Protein AF-A0A7W1RY76-F1 (afdb_monomer)

Structure (mmCIF, N/CA/C/O backbone):
data_AF-A0A7W1RY76-F1
#
_entry.id   AF-A0A7W1RY76-F1
#
loop_
_atom_site.group_PDB
_atom_site.id
_atom_site.type_symbol
_atom_site.label_atom_id
_atom_site.label_alt_id
_atom_site.label_comp_id
_atom_site.label_asym_id
_atom_site.label_entity_id
_atom_site.label_seq_id
_atom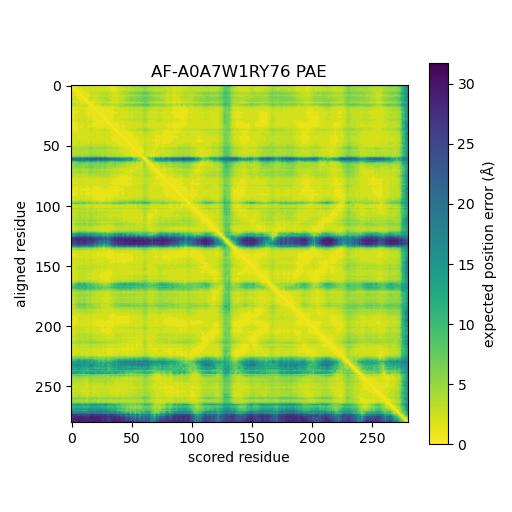_site.pdbx_PDB_ins_code
_atom_site.Cartn_x
_atom_site.Cartn_y
_atom_site.Cartn_z
_atom_site.occupancy
_atom_site.B_iso_or_equiv
_atom_site.auth_seq_id
_atom_site.auth_comp_id
_atom_site.auth_asym_id
_atom_site.auth_atom_id
_atom_site.pdbx_PDB_model_num
ATOM 1 N N . MET A 1 1 ? -8.082 -4.801 11.311 1.00 91.69 1 MET A N 1
ATOM 2 C CA . MET A 1 1 ? -8.489 -6.216 11.067 1.00 91.69 1 MET A CA 1
ATOM 3 C C . MET A 1 1 ? -7.515 -6.903 10.108 1.00 91.69 1 MET A C 1
ATOM 5 O O . MET A 1 1 ? -7.001 -6.223 9.227 1.00 91.69 1 MET A O 1
ATOM 9 N N . ILE A 1 2 ? -7.276 -8.215 10.256 1.00 96.31 2 ILE A N 1
ATOM 10 C CA . ILE A 1 2 ? -6.469 -9.027 9.322 1.00 96.31 2 ILE A CA 1
ATOM 11 C C . ILE A 1 2 ? -7.339 -10.149 8.741 1.00 96.31 2 ILE A C 1
ATOM 13 O O . ILE A 1 2 ? -7.978 -10.884 9.491 1.00 96.31 2 ILE A O 1
ATOM 17 N N . LEU A 1 3 ? -7.338 -10.295 7.418 1.00 96.69 3 LEU A N 1
ATOM 18 C CA . LEU A 1 3 ? -8.015 -11.356 6.679 1.00 96.69 3 LEU A CA 1
ATOM 19 C C . LEU A 1 3 ? -6.991 -12.206 5.936 1.00 96.69 3 LEU A C 1
ATOM 21 O O . LEU A 1 3 ? -6.257 -11.695 5.103 1.00 96.69 3 LEU A O 1
ATOM 25 N N . THR A 1 4 ? -6.956 -13.510 6.203 1.00 97.69 4 THR A N 1
ATOM 26 C CA . THR A 1 4 ? -6.120 -14.449 5.434 1.00 97.69 4 THR A CA 1
ATOM 27 C C . THR A 1 4 ? -6.958 -15.103 4.349 1.00 97.69 4 THR A C 1
ATOM 29 O O . THR A 1 4 ? -7.946 -15.764 4.669 1.00 97.69 4 THR A O 1
ATOM 32 N N . ILE A 1 5 ? -6.586 -14.893 3.088 1.00 97.38 5 ILE A N 1
ATOM 33 C CA . ILE A 1 5 ? -7.252 -15.458 1.915 1.00 97.38 5 ILE A CA 1
ATOM 34 C C . ILE A 1 5 ? -6.903 -16.940 1.803 1.00 97.38 5 ILE A C 1
ATOM 36 O O . ILE A 1 5 ? -5.734 -17.323 1.827 1.00 97.38 5 ILE A O 1
ATOM 40 N N . SER A 1 6 ? -7.930 -17.778 1.682 1.00 94.56 6 SER A N 1
ATOM 41 C CA . SER A 1 6 ? -7.747 -19.210 1.436 1.00 94.56 6 SER A CA 1
ATOM 42 C C . SER A 1 6 ? -7.328 -19.486 -0.010 1.00 94.56 6 SER A C 1
ATOM 44 O O . SER A 1 6 ? -7.602 -18.705 -0.918 1.00 94.56 6 SER A O 1
ATOM 46 N N . ASP A 1 7 ? -6.748 -20.657 -0.272 1.00 90.12 7 ASP A N 1
ATOM 47 C CA . ASP A 1 7 ? -6.425 -21.079 -1.640 1.00 90.12 7 ASP A CA 1
ATOM 48 C C . ASP A 1 7 ? -7.647 -21.129 -2.571 1.00 90.12 7 ASP A C 1
ATOM 50 O O . ASP A 1 7 ? -7.528 -20.891 -3.774 1.00 90.12 7 ASP A O 1
ATOM 54 N N . VAL A 1 8 ? -8.822 -21.454 -2.023 1.00 92.56 8 VAL A N 1
ATOM 55 C CA . VAL A 1 8 ? -10.086 -21.483 -2.771 1.00 92.56 8 VAL A CA 1
ATOM 56 C C . VAL A 1 8 ? -10.483 -20.072 -3.182 1.00 92.56 8 VAL A C 1
ATOM 58 O O . VAL A 1 8 ? -10.717 -19.833 -4.366 1.00 92.56 8 VAL A O 1
ATOM 61 N N . GLU A 1 9 ? -10.496 -19.139 -2.228 1.00 95.25 9 GLU A N 1
ATOM 62 C CA . GLU A 1 9 ? -10.756 -17.725 -2.497 1.00 95.25 9 GLU A CA 1
ATOM 63 C C . GLU A 1 9 ? -9.747 -17.187 -3.509 1.00 95.25 9 GLU A C 1
ATOM 65 O O . GLU A 1 9 ? -10.152 -16.621 -4.520 1.00 95.25 9 GLU A O 1
ATOM 70 N N . ARG A 1 10 ? -8.442 -17.408 -3.294 1.00 92.62 10 ARG A N 1
ATOM 71 C CA . ARG A 1 10 ? -7.375 -16.907 -4.174 1.00 92.62 10 ARG A CA 1
ATOM 72 C C . ARG A 1 10 ? -7.566 -17.356 -5.620 1.00 92.62 10 ARG A C 1
ATOM 74 O O . ARG A 1 10 ? -7.463 -16.532 -6.522 1.00 92.62 10 ARG A O 1
ATOM 81 N N . ARG A 1 11 ? -7.883 -18.637 -5.848 1.00 89.56 11 ARG A N 1
ATOM 82 C CA . ARG A 1 11 ? -8.164 -19.161 -7.198 1.00 89.56 11 ARG A CA 1
ATOM 83 C C . ARG A 1 11 ? -9.434 -18.574 -7.811 1.00 89.56 11 ARG A C 1
ATOM 85 O O . ARG A 1 11 ? -9.471 -18.356 -9.016 1.00 89.56 11 ARG A O 1
ATOM 92 N N . ALA A 1 12 ? -10.467 -18.339 -7.005 1.00 93.25 12 ALA A N 1
ATOM 93 C CA . ALA A 1 12 ? -11.725 -17.766 -7.476 1.00 93.25 12 ALA A CA 1
ATOM 94 C C . ALA A 1 12 ? -11.648 -16.237 -7.673 1.00 93.25 12 ALA A C 1
ATOM 96 O O . ALA A 1 12 ? -12.420 -15.665 -8.443 1.00 93.25 12 ALA A O 1
ATOM 97 N N . GLY A 1 13 ? -10.717 -15.568 -6.988 1.00 93.19 13 GLY A N 1
ATOM 98 C CA . GLY A 1 13 ? -10.571 -14.116 -6.975 1.00 93.19 13 GLY A CA 1
ATOM 99 C C . GLY A 1 13 ? -11.743 -13.388 -6.314 1.00 93.19 13 GLY A C 1
ATOM 100 O O . GLY A 1 13 ? -12.022 -12.252 -6.690 1.00 93.19 13 GLY A O 1
ATOM 101 N N . ILE A 1 14 ? -12.449 -14.043 -5.388 1.00 95.56 14 ILE A N 1
ATOM 102 C CA . ILE A 1 14 ? -13.617 -13.507 -4.677 1.00 95.56 14 ILE A CA 1
ATOM 103 C C . ILE A 1 14 ? -13.594 -13.940 -3.209 1.00 95.56 14 ILE A C 1
ATOM 105 O O . ILE A 1 14 ? -13.120 -15.030 -2.882 1.00 95.56 14 ILE A O 1
ATOM 109 N N . PHE A 1 15 ? -14.110 -13.084 -2.325 1.00 96.31 15 PHE A N 1
ATOM 110 C CA . PHE A 1 15 ? -14.334 -13.431 -0.921 1.00 96.31 15 PHE A CA 1
ATOM 111 C C . PHE A 1 15 ? -15.435 -14.488 -0.787 1.00 96.31 15 PHE A C 1
ATOM 113 O O . PHE A 1 15 ? -16.373 -14.529 -1.583 1.00 96.31 15 PHE A O 1
ATOM 120 N N . THR A 1 16 ? -15.338 -15.321 0.247 1.00 94.56 16 THR A N 1
ATOM 121 C CA . THR A 1 16 ? -16.412 -16.242 0.645 1.00 94.56 16 THR A CA 1
ATOM 122 C C . THR A 1 16 ? -17.203 -15.699 1.836 1.00 94.56 16 THR A C 1
ATOM 124 O O . THR A 1 16 ? -16.667 -14.959 2.660 1.00 94.56 16 THR A O 1
ATOM 127 N N . GLY A 1 17 ? -18.477 -16.085 1.956 1.00 92.88 17 GLY A N 1
ATOM 128 C CA . GLY A 1 17 ? -19.325 -15.679 3.082 1.00 92.88 17 GLY A CA 1
ATOM 129 C C . GLY A 1 17 ? -19.493 -14.161 3.183 1.00 92.88 17 GLY A C 1
ATOM 130 O O . GLY A 1 17 ? -19.674 -13.497 2.170 1.00 92.88 17 GLY A O 1
ATOM 131 N N . ASP A 1 18 ? -19.412 -13.637 4.405 1.00 95.81 18 ASP A N 1
ATOM 132 C CA . ASP A 1 18 ? -19.564 -12.219 4.761 1.00 95.81 18 ASP A CA 1
ATOM 133 C C . ASP A 1 18 ? -18.216 -11.468 4.869 1.00 95.81 18 ASP A C 1
ATOM 135 O O . ASP A 1 18 ? -18.111 -10.388 5.456 1.00 95.81 18 ASP A O 1
ATOM 139 N N . ARG A 1 19 ? -17.127 -12.061 4.364 1.00 97.50 19 ARG A N 1
ATOM 140 C CA . ARG A 1 19 ? -15.759 -11.557 4.584 1.00 97.50 19 ARG A CA 1
ATOM 141 C C . ARG A 1 19 ? -15.502 -10.221 3.892 1.00 97.50 19 ARG A C 1
ATOM 143 O O . ARG A 1 19 ? -14.715 -9.422 4.402 1.00 97.50 19 ARG A O 1
ATOM 150 N N . LEU A 1 20 ? -16.163 -9.966 2.761 1.00 97.94 20 LEU A N 1
ATOM 151 C CA . LEU A 1 20 ? -16.103 -8.668 2.091 1.00 97.94 20 LEU A CA 1
ATOM 152 C C . LEU A 1 20 ? -16.757 -7.590 2.964 1.00 97.94 20 LEU A C 1
ATOM 154 O O . LEU A 1 20 ? -16.169 -6.535 3.191 1.00 97.94 20 LEU A O 1
ATOM 158 N N . GLU A 1 21 ? -17.934 -7.874 3.514 1.00 98.25 21 GLU A N 1
ATOM 159 C CA . GLU A 1 21 ? -18.666 -6.985 4.411 1.00 98.25 21 GLU A CA 1
ATOM 160 C C . GLU A 1 21 ? -17.860 -6.697 5.680 1.00 98.25 21 GLU A C 1
ATOM 162 O O . GLU A 1 21 ? -17.777 -5.544 6.105 1.00 98.25 21 GLU A O 1
ATOM 167 N N . GLN A 1 22 ? -17.196 -7.709 6.247 1.00 98.19 22 GLN A N 1
ATOM 168 C CA . GLN A 1 22 ? -16.293 -7.529 7.385 1.00 98.19 22 GLN A CA 1
ATOM 169 C C . GLN A 1 22 ? -15.099 -6.627 7.037 1.00 98.19 22 GLN A C 1
ATOM 171 O O . GLN A 1 22 ? -14.755 -5.742 7.822 1.00 98.19 22 GLN A O 1
ATOM 176 N N . ALA A 1 23 ? -14.485 -6.810 5.862 1.00 98.44 23 ALA A N 1
ATOM 177 C CA . ALA A 1 23 ? -13.386 -5.964 5.399 1.00 98.44 23 ALA A CA 1
ATOM 178 C C . ALA A 1 23 ? -13.827 -4.501 5.231 1.00 98.44 23 ALA A C 1
ATOM 180 O O . ALA A 1 23 ? -13.152 -3.591 5.716 1.00 98.44 23 ALA A O 1
ATOM 181 N N . ILE A 1 24 ? -14.985 -4.275 4.602 1.00 98.12 24 ILE A N 1
ATOM 182 C CA . ILE A 1 24 ? -15.574 -2.941 4.418 1.00 98.12 24 ILE A CA 1
ATOM 183 C C . ILE A 1 24 ? -15.891 -2.306 5.777 1.00 98.12 24 ILE A C 1
ATOM 185 O O . ILE A 1 24 ? -15.563 -1.142 6.011 1.00 98.12 24 ILE A O 1
ATOM 189 N N . ALA A 1 25 ? -16.496 -3.061 6.697 1.00 97.81 25 ALA A N 1
ATOM 190 C CA . ALA A 1 25 ? -16.810 -2.584 8.040 1.00 97.81 25 ALA A CA 1
ATOM 191 C C . ALA A 1 25 ? -15.545 -2.219 8.832 1.00 97.81 25 ALA A C 1
ATOM 193 O O . ALA A 1 25 ? -15.537 -1.205 9.531 1.00 97.81 25 ALA A O 1
ATOM 194 N N . ALA A 1 26 ? -14.465 -2.994 8.691 1.00 98.00 26 ALA A N 1
ATOM 195 C CA . ALA A 1 26 ? -13.182 -2.688 9.314 1.00 98.00 26 ALA A CA 1
ATOM 196 C C . ALA A 1 26 ? -12.571 -1.393 8.772 1.00 98.00 26 ALA A C 1
ATOM 198 O O . ALA A 1 26 ? -12.127 -0.573 9.566 1.00 98.00 26 ALA A O 1
ATOM 199 N N . VAL A 1 27 ? -12.608 -1.152 7.458 1.00 97.94 27 VAL A N 1
ATOM 200 C CA . VAL A 1 27 ? -12.145 0.131 6.903 1.00 97.94 27 VAL A CA 1
ATOM 201 C C . VAL A 1 27 ? -13.005 1.285 7.414 1.00 97.94 27 VAL A C 1
ATOM 203 O O . VAL A 1 27 ? -12.468 2.293 7.855 1.00 97.94 27 VAL A O 1
ATOM 206 N N . ARG A 1 28 ? -14.334 1.145 7.442 1.00 95.50 28 ARG A N 1
ATOM 207 C CA . ARG A 1 28 ? -15.217 2.216 7.936 1.00 95.50 28 ARG A CA 1
ATOM 208 C C . ARG A 1 28 ? -14.981 2.539 9.414 1.00 95.50 28 ARG A C 1
ATOM 210 O O . ARG A 1 28 ? -14.971 3.712 9.773 1.00 95.50 28 ARG A O 1
ATOM 217 N N . ARG A 1 29 ? -14.777 1.520 10.254 1.00 95.62 29 ARG A N 1
ATOM 218 C CA . ARG A 1 29 ? -14.584 1.671 11.705 1.00 95.62 29 ARG A CA 1
ATOM 219 C C . ARG A 1 29 ? -13.155 2.061 12.082 1.00 95.62 29 ARG A C 1
ATOM 221 O O . ARG A 1 29 ? -12.963 3.006 12.837 1.00 95.62 29 ARG A O 1
ATOM 228 N N . ASP A 1 30 ? -12.171 1.331 11.568 1.00 96.94 30 ASP A N 1
ATOM 229 C CA . ASP A 1 30 ? -10.768 1.419 11.988 1.00 96.94 30 ASP A CA 1
ATOM 230 C C . ASP A 1 30 ? -9.906 2.212 11.000 1.00 96.94 30 ASP A C 1
ATOM 232 O O . ASP A 1 30 ? -8.774 2.562 11.326 1.00 96.94 30 ASP A O 1
ATOM 236 N N . GLY A 1 31 ? -10.401 2.462 9.788 1.00 96.69 31 GLY A N 1
ATOM 237 C CA . GLY A 1 31 ? -9.678 3.167 8.729 1.00 96.69 31 GLY A CA 1
ATOM 238 C C . GLY A 1 31 ? -8.713 2.289 7.945 1.00 96.69 31 GLY A C 1
ATOM 239 O O . GLY A 1 31 ? -8.004 2.799 7.083 1.00 96.69 31 GLY A O 1
ATOM 240 N N . TYR A 1 32 ? -8.659 0.979 8.218 1.00 98.62 32 TYR A N 1
ATOM 241 C CA . TYR A 1 32 ? -7.806 0.049 7.480 1.00 98.62 32 TYR A CA 1
ATOM 242 C C . TYR A 1 32 ? -8.264 -1.416 7.549 1.00 98.62 32 TYR A C 1
ATOM 244 O O . TYR A 1 32 ? -8.972 -1.848 8.462 1.00 98.62 32 TYR A O 1
ATOM 252 N N . VAL A 1 33 ? -7.755 -2.218 6.614 1.00 98.75 33 VAL A N 1
ATOM 253 C CA . VAL A 1 33 ? -7.774 -3.685 6.662 1.00 98.75 33 VAL A CA 1
ATOM 254 C C . VAL A 1 33 ? -6.488 -4.245 6.052 1.00 98.75 33 VAL A C 1
ATOM 256 O O . VAL A 1 33 ? -5.940 -3.679 5.108 1.00 98.75 33 VAL A O 1
ATOM 259 N N . VAL A 1 34 ? -5.997 -5.361 6.594 1.00 98.75 34 VAL A N 1
ATOM 260 C CA . VAL A 1 34 ? -4.873 -6.118 6.026 1.00 98.75 34 VAL A CA 1
ATOM 261 C C . VAL A 1 34 ? -5.396 -7.414 5.421 1.00 98.75 34 VAL A C 1
ATOM 263 O O . VAL A 1 34 ? -6.123 -8.153 6.082 1.00 98.75 34 VAL A O 1
ATOM 266 N N . ILE A 1 35 ? -5.001 -7.707 4.187 1.00 98.69 35 ILE A N 1
ATOM 267 C CA . ILE A 1 35 ? -5.341 -8.931 3.462 1.00 98.69 35 ILE A CA 1
ATOM 268 C C . ILE A 1 35 ? -4.050 -9.723 3.223 1.00 98.69 35 ILE A C 1
ATOM 270 O O . ILE A 1 35 ? -3.123 -9.229 2.592 1.00 98.69 35 ILE A O 1
ATOM 274 N N . VAL A 1 36 ? -3.978 -10.952 3.721 1.00 98.56 36 VAL A N 1
ATOM 275 C CA . VAL A 1 36 ? -2.806 -11.834 3.640 1.00 98.56 36 VAL A CA 1
ATOM 276 C C . VAL A 1 36 ? -3.075 -12.946 2.631 1.00 98.56 36 VAL A C 1
ATOM 278 O O . VAL A 1 36 ? -4.159 -13.525 2.626 1.00 98.56 36 VAL A O 1
ATOM 281 N N . GLY A 1 37 ? -2.088 -13.267 1.791 1.00 97.12 37 GLY A N 1
ATOM 282 C CA . GLY A 1 37 ? -2.169 -14.390 0.847 1.00 97.12 37 GLY A CA 1
ATOM 283 C C . GLY A 1 37 ? -2.969 -14.109 -0.430 1.00 97.12 37 GLY A C 1
ATOM 284 O O . GLY A 1 37 ? -3.334 -15.048 -1.132 1.00 97.12 37 GLY A O 1
ATOM 285 N N . ALA A 1 38 ? -3.245 -12.837 -0.739 1.00 96.62 38 ALA A N 1
ATOM 286 C CA . ALA A 1 38 ? -3.988 -12.429 -1.935 1.00 96.62 38 ALA A CA 1
ATOM 287 C C . ALA A 1 38 ? -3.129 -12.309 -3.207 1.00 96.62 38 ALA A C 1
ATOM 289 O O . ALA A 1 38 ? -3.694 -12.146 -4.286 1.00 96.62 38 ALA A O 1
ATOM 290 N N . ILE A 1 39 ? -1.800 -12.362 -3.080 1.00 97.69 39 ILE A N 1
ATOM 291 C CA . ILE A 1 39 ? -0.827 -12.191 -4.169 1.00 97.69 39 ILE A CA 1
ATOM 292 C C . ILE A 1 39 ? 0.059 -13.4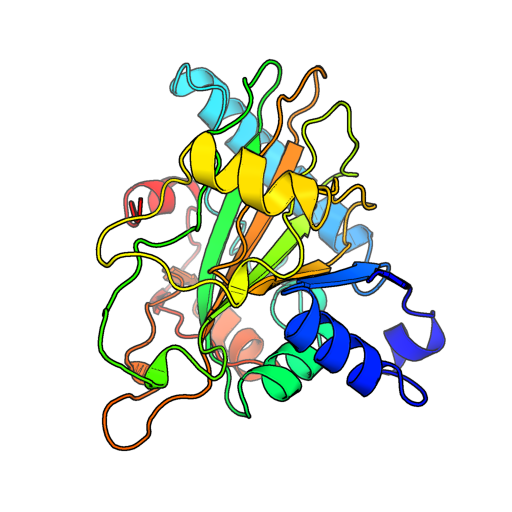34 -4.235 1.00 97.69 39 ILE A C 1
ATOM 294 O O . ILE A 1 39 ? 0.405 -13.995 -3.191 1.00 97.69 39 ILE A O 1
ATOM 298 N N . ASP A 1 40 ? 0.427 -13.864 -5.442 1.00 96.38 40 ASP A N 1
ATOM 299 C CA . ASP A 1 40 ? 1.428 -14.910 -5.633 1.00 96.38 40 ASP A CA 1
ATOM 300 C C . ASP A 1 40 ? 2.798 -14.456 -5.074 1.00 96.38 40 ASP A C 1
ATOM 302 O O . ASP A 1 40 ? 3.346 -13.435 -5.511 1.00 96.38 40 ASP A O 1
ATOM 306 N N . PRO A 1 41 ? 3.400 -15.202 -4.127 1.00 97.06 41 PRO A N 1
ATOM 307 C CA . PRO A 1 41 ? 4.725 -14.885 -3.599 1.00 97.06 41 PRO A CA 1
ATOM 308 C C . PRO A 1 41 ? 5.818 -14.750 -4.673 1.00 97.06 41 PRO A C 1
ATOM 310 O O . PRO A 1 41 ? 6.766 -13.985 -4.478 1.00 97.06 41 PRO A O 1
ATOM 313 N N . ALA A 1 42 ? 5.700 -15.444 -5.811 1.00 98.19 42 ALA A N 1
ATOM 314 C CA . ALA A 1 42 ? 6.661 -15.350 -6.908 1.00 98.19 42 ALA A CA 1
ATOM 315 C C . ALA A 1 42 ? 6.673 -13.957 -7.559 1.00 98.19 42 ALA A C 1
ATOM 317 O O . ALA A 1 42 ? 7.741 -13.448 -7.903 1.00 98.19 42 ALA A O 1
ATOM 318 N N . HIS A 1 43 ? 5.512 -13.303 -7.668 1.00 98.44 43 HIS A N 1
ATOM 319 C CA . HIS A 1 43 ? 5.403 -11.940 -8.195 1.00 98.44 43 HIS A CA 1
ATOM 320 C C . HIS A 1 43 ? 6.093 -10.932 -7.270 1.00 98.44 43 HIS A C 1
ATOM 322 O O . HIS A 1 43 ? 6.842 -10.065 -7.724 1.00 98.44 43 HIS A O 1
ATOM 328 N N . ILE A 1 44 ? 5.914 -11.094 -5.956 1.00 98.62 44 ILE A N 1
ATOM 329 C CA . ILE A 1 44 ? 6.574 -10.262 -4.943 1.00 98.62 44 ILE A CA 1
ATOM 330 C C . ILE A 1 44 ? 8.090 -10.450 -4.975 1.00 98.62 44 ILE A C 1
ATOM 332 O O . ILE A 1 44 ? 8.829 -9.465 -4.949 1.00 98.62 44 ILE A O 1
ATOM 336 N N . ALA A 1 45 ? 8.561 -11.695 -5.088 1.00 98.44 45 ALA A N 1
ATOM 337 C CA . ALA A 1 45 ? 9.983 -11.994 -5.212 1.00 98.44 45 ALA A CA 1
ATOM 338 C C . ALA A 1 45 ? 10.593 -11.372 -6.481 1.00 98.44 45 ALA A C 1
ATOM 340 O O . ALA A 1 45 ? 11.662 -10.764 -6.404 1.00 98.44 45 ALA A O 1
ATOM 341 N N . ALA A 1 46 ? 9.903 -11.459 -7.624 1.00 98.44 46 ALA A N 1
ATOM 342 C CA . ALA A 1 46 ? 10.348 -10.866 -8.886 1.00 98.44 46 ALA A CA 1
ATOM 343 C C . ALA A 1 46 ? 10.448 -9.332 -8.804 1.00 98.44 46 ALA A C 1
ATOM 345 O O . ALA A 1 46 ? 11.477 -8.757 -9.168 1.00 98.44 46 ALA A O 1
ATOM 346 N N . LEU A 1 47 ? 9.421 -8.670 -8.256 1.00 98.12 47 LEU A N 1
ATOM 347 C CA . LEU A 1 47 ? 9.413 -7.219 -8.033 1.00 98.12 47 LEU A CA 1
ATOM 348 C C . LEU A 1 47 ? 10.534 -6.790 -7.085 1.00 98.12 47 LEU A C 1
ATOM 350 O O . LEU A 1 47 ? 11.296 -5.871 -7.394 1.00 98.12 47 LEU A O 1
ATOM 354 N N . ARG A 1 48 ? 10.680 -7.485 -5.949 1.00 97.44 48 ARG A N 1
ATOM 355 C CA . ARG A 1 48 ? 11.735 -7.203 -4.975 1.00 97.44 48 ARG A CA 1
ATOM 356 C C . ARG A 1 48 ? 13.119 -7.331 -5.602 1.00 97.44 48 ARG A C 1
ATOM 358 O O . ARG A 1 48 ? 13.934 -6.429 -5.427 1.00 97.44 48 ARG A O 1
ATOM 365 N N . ALA A 1 49 ? 13.375 -8.424 -6.321 1.00 97.25 49 ALA A N 1
ATOM 366 C CA . ALA A 1 49 ? 14.655 -8.671 -6.973 1.00 97.25 49 ALA A CA 1
ATOM 367 C C . ALA A 1 49 ? 14.981 -7.581 -8.001 1.00 97.25 49 ALA A C 1
ATOM 369 O O . ALA A 1 49 ? 16.093 -7.053 -8.007 1.00 97.25 49 ALA A O 1
ATOM 370 N N . ARG A 1 50 ? 14.001 -7.180 -8.820 1.00 95.25 50 ARG A N 1
ATOM 371 C CA . ARG A 1 50 ? 14.184 -6.118 -9.815 1.00 95.25 50 ARG A CA 1
ATOM 372 C C . ARG A 1 50 ? 14.498 -4.761 -9.182 1.00 95.25 50 ARG A C 1
ATOM 374 O O . ARG A 1 50 ? 15.314 -4.021 -9.729 1.00 95.25 50 ARG A O 1
ATOM 381 N N . MET A 1 51 ? 13.852 -4.416 -8.072 1.00 94.69 51 MET A N 1
ATOM 382 C CA . MET A 1 51 ? 14.050 -3.122 -7.406 1.00 94.69 51 MET A CA 1
ATOM 383 C C . MET A 1 51 ? 15.330 -3.063 -6.561 1.00 94.69 51 MET A C 1
ATOM 385 O O . MET A 1 51 ? 15.765 -1.979 -6.187 1.00 94.69 51 MET A O 1
ATOM 389 N N . ASP A 1 52 ? 15.938 -4.205 -6.229 1.00 94.12 52 ASP A N 1
ATOM 390 C CA . ASP A 1 52 ? 16.996 -4.309 -5.214 1.00 94.12 52 ASP A CA 1
ATOM 391 C C . ASP A 1 52 ? 18.234 -3.457 -5.533 1.00 94.12 52 ASP A C 1
ATOM 393 O O . ASP A 1 52 ? 18.805 -2.829 -4.640 1.00 94.12 52 ASP A O 1
ATOM 397 N N . SER A 1 53 ? 18.628 -3.387 -6.808 1.00 91.31 53 SER A N 1
ATOM 398 C CA . SER A 1 53 ? 19.728 -2.518 -7.246 1.00 91.31 53 SER A CA 1
ATOM 399 C C . SER A 1 53 ? 19.351 -1.038 -7.165 1.00 91.31 53 SER A C 1
ATOM 401 O O . SER A 1 53 ? 20.121 -0.245 -6.628 1.00 91.31 53 SER A O 1
ATOM 403 N N . ASP A 1 54 ? 18.164 -0.666 -7.650 1.00 91.31 54 ASP A N 1
ATOM 404 C CA . ASP A 1 54 ? 17.719 0.732 -7.693 1.00 91.31 54 ASP A CA 1
ATOM 405 C C . ASP A 1 54 ? 17.564 1.309 -6.277 1.00 91.31 54 ASP A C 1
ATOM 407 O O . ASP A 1 54 ? 18.002 2.423 -6.003 1.00 91.31 54 ASP A O 1
ATOM 411 N N . MET A 1 55 ? 17.040 0.513 -5.338 1.00 93.19 55 MET A N 1
ATOM 412 C CA . MET A 1 55 ? 16.931 0.900 -3.928 1.00 93.19 55 MET A CA 1
ATOM 413 C C . MET A 1 55 ? 18.294 1.109 -3.263 1.00 93.19 55 MET A C 1
ATOM 415 O O . MET A 1 55 ? 18.455 2.050 -2.487 1.00 93.19 55 MET A O 1
ATOM 419 N N . ARG A 1 56 ? 19.279 0.240 -3.538 1.00 92.81 56 ARG A N 1
ATOM 420 C CA . ARG A 1 56 ? 20.633 0.397 -2.982 1.00 92.81 56 ARG A CA 1
ATOM 421 C C . ARG A 1 56 ? 21.319 1.645 -3.515 1.00 92.81 56 ARG A C 1
ATOM 423 O O . ARG A 1 56 ? 21.941 2.350 -2.730 1.00 92.81 56 ARG A O 1
ATOM 430 N N . LEU A 1 57 ? 21.188 1.910 -4.814 1.00 90.69 57 LEU A N 1
ATOM 431 C CA . LEU A 1 57 ? 21.734 3.116 -5.434 1.00 90.69 57 LEU A CA 1
ATOM 432 C C . LEU A 1 57 ? 21.095 4.373 -4.835 1.00 90.69 57 LEU A C 1
ATOM 434 O O . LEU A 1 57 ? 21.814 5.246 -4.366 1.00 90.69 57 LEU A O 1
ATOM 438 N N . ALA A 1 58 ? 19.764 4.420 -4.736 1.00 89.31 58 ALA A N 1
ATOM 439 C CA . ALA A 1 58 ? 19.057 5.573 -4.180 1.00 89.31 58 ALA A CA 1
ATOM 440 C C . ALA A 1 58 ? 19.460 5.888 -2.724 1.00 89.31 58 ALA A C 1
ATOM 442 O O . ALA A 1 58 ? 19.639 7.052 -2.371 1.00 89.31 58 ALA A O 1
ATOM 443 N N . LEU A 1 59 ? 19.649 4.862 -1.884 1.00 90.19 59 LEU A N 1
ATOM 444 C CA . LEU A 1 59 ? 20.106 5.037 -0.497 1.00 90.19 59 LEU A CA 1
ATOM 445 C C . LEU A 1 59 ? 21.592 5.423 -0.391 1.00 90.19 59 LEU A C 1
ATOM 447 O O . LEU A 1 59 ? 21.978 6.089 0.566 1.00 90.19 59 LEU A O 1
ATOM 451 N N . ALA A 1 60 ? 22.430 4.999 -1.339 1.00 88.31 60 ALA A N 1
ATOM 452 C CA . ALA A 1 60 ? 23.849 5.349 -1.359 1.00 88.31 60 ALA A CA 1
ATOM 453 C C . ALA A 1 60 ? 24.083 6.787 -1.850 1.00 88.31 60 ALA A C 1
ATOM 455 O O . ALA A 1 60 ? 24.894 7.504 -1.267 1.00 88.31 60 ALA A O 1
ATOM 456 N N . ASP A 1 61 ? 23.354 7.211 -2.886 1.00 79.56 61 ASP A N 1
ATOM 457 C CA . ASP A 1 61 ? 23.545 8.508 -3.542 1.00 79.56 61 ASP A CA 1
ATOM 458 C C . ASP A 1 61 ? 22.965 9.677 -2.729 1.00 79.56 61 ASP A C 1
ATOM 460 O O . ASP A 1 61 ? 23.491 10.789 -2.778 1.00 79.56 61 ASP A O 1
ATOM 464 N N . GLY A 1 62 ? 21.879 9.444 -1.983 1.00 65.12 62 GLY A N 1
ATOM 465 C CA . GLY A 1 62 ? 21.141 10.511 -1.302 1.00 65.12 62 GLY A CA 1
ATOM 466 C C . GLY A 1 62 ? 21.646 10.876 0.095 1.00 65.12 62 GLY A C 1
ATOM 467 O O . GLY A 1 62 ? 21.261 11.915 0.619 1.00 65.12 62 GLY A O 1
ATOM 468 N N . GLY A 1 63 ? 22.430 10.015 0.758 1.00 75.12 63 GLY A N 1
ATOM 469 C CA . GLY A 1 63 ? 22.720 10.139 2.200 1.00 75.12 63 GLY A CA 1
ATOM 470 C C . GLY A 1 63 ? 21.480 10.028 3.110 1.00 75.12 63 GLY A C 1
ATOM 471 O O . GLY A 1 63 ? 21.600 10.022 4.336 1.00 75.12 63 GLY A O 1
ATOM 472 N N . GLU A 1 64 ? 20.289 9.916 2.518 1.00 84.25 64 GLU A N 1
ATOM 473 C CA . GLU A 1 64 ? 19.014 9.723 3.184 1.00 84.25 64 GLU A CA 1
ATOM 474 C C . GLU A 1 64 ? 18.778 8.241 3.471 1.00 84.25 64 GLU A C 1
ATOM 476 O O . GLU A 1 64 ? 19.056 7.352 2.669 1.00 84.25 64 GLU A O 1
ATOM 481 N N . THR A 1 65 ? 18.193 7.962 4.631 1.00 87.69 65 THR A N 1
ATOM 482 C CA . THR A 1 65 ? 17.820 6.601 5.039 1.00 87.69 65 THR A CA 1
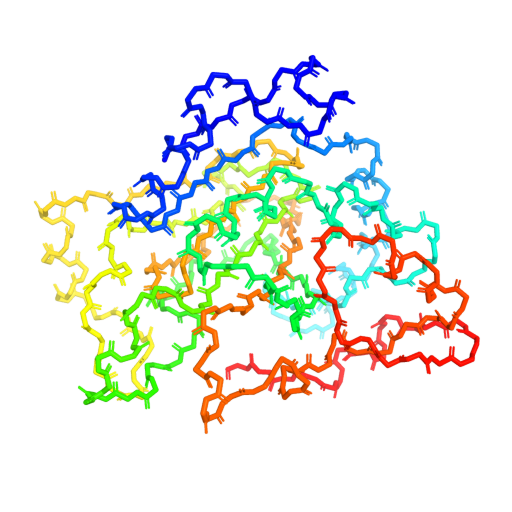ATOM 483 C C . TH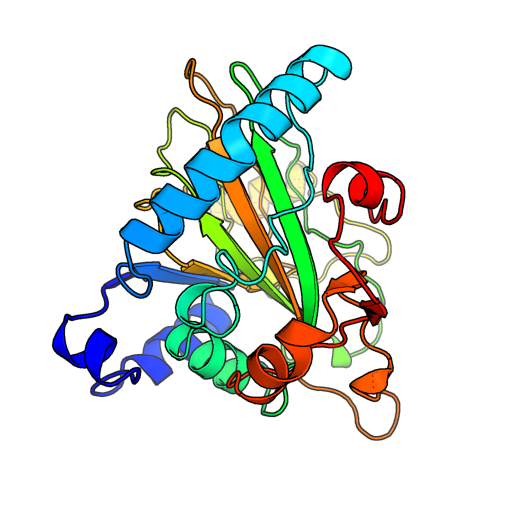R A 1 65 ? 16.400 6.230 4.609 1.00 87.69 65 THR A C 1
ATOM 485 O O . THR A 1 65 ? 15.946 5.108 4.842 1.00 87.69 65 THR A O 1
ATOM 488 N N . ARG A 1 66 ? 15.685 7.151 3.953 1.00 90.69 66 ARG A N 1
ATOM 489 C CA . ARG A 1 66 ? 14.377 6.926 3.339 1.00 90.69 66 ARG A CA 1
ATOM 490 C C . ARG A 1 66 ? 14.326 7.567 1.977 1.00 90.69 66 ARG A C 1
ATOM 492 O O . ARG A 1 66 ? 14.644 8.734 1.854 1.00 90.69 66 ARG A O 1
ATOM 499 N N . VAL A 1 67 ? 13.864 6.811 0.994 1.00 90.81 67 VAL A N 1
ATOM 500 C CA . VAL A 1 67 ? 13.752 7.279 -0.387 1.00 90.81 67 VAL A CA 1
ATOM 501 C C . VAL A 1 67 ? 12.489 6.712 -1.026 1.00 90.81 67 VAL A C 1
ATOM 503 O O . VAL A 1 67 ? 11.916 5.725 -0.550 1.00 90.81 67 VAL A O 1
ATOM 506 N N . SER A 1 68 ? 12.057 7.337 -2.113 1.00 89.56 68 SER A N 1
ATOM 507 C CA . SER A 1 68 ? 11.112 6.751 -3.060 1.00 89.56 68 SER A CA 1
ATOM 508 C C . SER A 1 68 ? 11.887 6.324 -4.297 1.00 89.56 68 SER A C 1
ATOM 510 O O . SER A 1 68 ? 12.781 7.040 -4.740 1.00 89.56 68 SER A O 1
ATOM 512 N N . VAL A 1 69 ? 11.537 5.162 -4.837 1.00 89.69 69 VAL A N 1
ATOM 513 C CA . VAL A 1 69 ? 12.058 4.667 -6.115 1.00 89.69 69 VAL A CA 1
ATOM 514 C C . VAL A 1 69 ? 10.876 4.287 -6.991 1.00 89.69 69 VAL A C 1
ATOM 516 O O . VAL A 1 69 ? 9.919 3.668 -6.513 1.00 89.69 69 VAL A O 1
ATOM 519 N N . ALA A 1 70 ? 10.917 4.625 -8.270 1.00 90.69 70 ALA A N 1
ATOM 520 C CA . ALA A 1 70 ? 9.865 4.239 -9.191 1.00 90.69 70 ALA A CA 1
ATOM 521 C C . ALA A 1 70 ? 9.770 2.702 -9.284 1.00 90.69 70 ALA A C 1
ATOM 523 O O . ALA A 1 70 ? 10.770 2.034 -9.566 1.00 90.69 70 ALA A O 1
ATOM 524 N N . PRO A 1 71 ? 8.581 2.113 -9.072 1.00 93.69 71 PRO A N 1
ATOM 525 C CA . PRO A 1 71 ? 8.399 0.682 -9.257 1.00 93.69 71 PRO A CA 1
ATOM 526 C C . PRO A 1 71 ? 8.612 0.230 -10.712 1.00 93.69 71 PRO A C 1
ATOM 528 O O . PRO A 1 71 ? 8.458 1.044 -11.628 1.00 93.69 71 PRO A O 1
ATOM 531 N N . PRO A 1 72 ? 8.865 -1.074 -10.939 1.00 92.75 72 PRO A N 1
ATOM 532 C CA . PRO A 1 72 ? 8.954 -1.673 -12.266 1.00 92.75 72 PRO A CA 1
ATOM 533 C C . PRO A 1 72 ? 7.694 -1.468 -13.112 1.00 92.75 72 PRO A C 1
ATOM 535 O O . PRO A 1 72 ? 6.574 -1.611 -12.617 1.00 92.75 72 PRO A O 1
ATOM 538 N N . ARG A 1 73 ? 7.888 -1.152 -14.397 1.00 92.25 73 ARG A N 1
ATOM 539 C CA . ARG A 1 73 ? 6.842 -0.902 -15.415 1.00 92.25 73 ARG A CA 1
ATOM 540 C C . ARG A 1 73 ? 7.053 -1.717 -16.690 1.00 92.25 73 ARG A C 1
ATOM 542 O O . ARG A 1 73 ? 6.339 -1.535 -17.676 1.00 92.25 73 ARG A O 1
ATOM 549 N N . GLU A 1 74 ? 8.048 -2.592 -16.667 1.00 91.25 74 GLU A N 1
ATOM 550 C CA . GLU A 1 74 ? 8.297 -3.633 -17.649 1.00 91.25 74 GLU A CA 1
ATOM 551 C C . GLU A 1 74 ? 7.086 -4.573 -17.721 1.00 91.25 74 GLU A C 1
ATOM 553 O O . GLU A 1 74 ? 6.508 -4.924 -16.691 1.00 91.25 74 GLU A O 1
ATOM 558 N N . ALA A 1 75 ? 6.684 -4.974 -18.930 1.00 91.56 75 ALA A N 1
ATOM 559 C CA . ALA A 1 75 ? 5.455 -5.743 -19.137 1.00 91.56 75 ALA A CA 1
ATOM 560 C C . ALA A 1 75 ? 5.459 -7.070 -18.358 1.00 91.56 75 ALA A C 1
ATOM 562 O O . ALA A 1 75 ? 4.425 -7.497 -17.855 1.00 91.56 75 ALA A O 1
ATOM 563 N N . GLU A 1 76 ? 6.633 -7.679 -18.206 1.00 94.31 76 GLU A N 1
ATOM 564 C CA . GLU A 1 76 ? 6.865 -8.947 -17.514 1.00 94.31 76 GLU A CA 1
ATOM 565 C C . GLU A 1 76 ? 6.760 -8.833 -15.985 1.00 94.31 76 GLU A C 1
ATOM 567 O O . GLU A 1 76 ? 6.689 -9.850 -15.299 1.00 94.31 76 GLU A O 1
ATOM 572 N N . LEU A 1 77 ? 6.766 -7.609 -15.447 1.00 96.00 77 LEU A N 1
ATOM 573 C CA . LEU A 1 77 ? 6.674 -7.318 -14.012 1.00 96.00 77 LEU A CA 1
ATOM 574 C C . LEU A 1 77 ? 5.368 -6.611 -13.631 1.00 96.00 77 LEU A C 1
ATOM 576 O O . LEU A 1 77 ? 5.162 -6.261 -12.468 1.00 96.00 77 LEU A O 1
ATOM 580 N N . LEU A 1 78 ? 4.467 -6.420 -14.596 1.00 96.44 78 LEU A N 1
ATOM 581 C CA . LEU A 1 78 ? 3.104 -5.976 -14.347 1.00 96.44 78 LEU A CA 1
ATOM 582 C C . LEU A 1 78 ? 2.214 -7.195 -14.090 1.00 96.44 78 LEU A C 1
ATOM 584 O O . LEU A 1 78 ? 1.705 -7.833 -15.009 1.00 96.44 78 LEU A O 1
ATOM 588 N N . PHE A 1 79 ? 2.015 -7.512 -12.813 1.00 98.19 79 PHE A N 1
ATOM 589 C CA . PHE A 1 79 ? 1.200 -8.648 -12.388 1.00 98.19 79 PHE A CA 1
ATOM 590 C C . PHE A 1 79 ? -0.234 -8.219 -12.060 1.00 98.19 79 PHE A C 1
ATOM 592 O O . PHE A 1 79 ? -0.458 -7.238 -11.347 1.00 98.19 79 PHE A O 1
ATOM 599 N N . ALA A 1 80 ? -1.227 -8.952 -12.570 1.00 97.75 80 ALA A N 1
ATOM 600 C CA . ALA A 1 80 ? -2.640 -8.600 -12.400 1.00 97.75 80 ALA A CA 1
ATOM 601 C C . ALA A 1 80 ? -3.109 -8.690 -10.936 1.00 97.75 80 ALA A C 1
ATOM 603 O O . ALA A 1 80 ? -3.943 -7.898 -10.509 1.00 97.75 80 ALA A O 1
ATOM 604 N N . ASP A 1 81 ? -2.553 -9.611 -10.150 1.00 97.56 81 ASP A N 1
ATOM 605 C CA . ASP A 1 81 ? -2.822 -9.748 -8.715 1.00 97.56 81 ASP A CA 1
ATOM 606 C C . ASP A 1 81 ? -2.087 -8.704 -7.852 1.00 97.56 81 ASP A C 1
ATOM 608 O O . ASP A 1 81 ? -2.377 -8.614 -6.664 1.00 97.56 81 ASP A O 1
ATOM 612 N N . VAL A 1 82 ? -1.201 -7.886 -8.430 1.00 98.38 82 VAL A N 1
ATOM 613 C CA . VAL A 1 82 ? -0.573 -6.721 -7.780 1.00 98.38 82 VAL A CA 1
ATOM 614 C C . VAL A 1 82 ? -1.280 -5.434 -8.207 1.00 98.38 82 VAL A C 1
ATOM 616 O O . VAL A 1 82 ? -1.769 -4.689 -7.363 1.00 98.38 82 VAL A O 1
ATOM 619 N N . MET A 1 83 ? -1.381 -5.193 -9.518 1.00 98.06 83 MET A N 1
ATOM 620 C CA . MET A 1 83 ? -1.948 -3.960 -10.083 1.00 98.06 83 MET A CA 1
ATOM 621 C C . MET A 1 83 ? -3.482 -3.925 -9.991 1.00 98.06 83 MET A C 1
ATOM 623 O O . MET A 1 83 ? -4.095 -2.881 -9.852 1.00 98.06 83 MET A O 1
ATOM 627 N N . GLY A 1 84 ? -4.155 -5.067 -10.063 1.00 97.25 84 GLY A N 1
ATOM 628 C CA . GLY A 1 84 ? -5.616 -5.134 -10.063 1.00 97.25 84 GLY A CA 1
ATOM 629 C C . GLY A 1 84 ? -6.134 -6.210 -9.131 1.00 97.25 84 GLY A C 1
ATOM 630 O O . GLY A 1 84 ? -7.028 -6.963 -9.515 1.00 97.25 84 GLY A O 1
ATOM 631 N N . ASN A 1 85 ? -5.550 -6.327 -7.933 1.00 98.38 85 ASN A N 1
ATOM 632 C CA . ASN A 1 85 ? -5.922 -7.383 -6.999 1.00 98.38 85 ASN A CA 1
ATOM 633 C C . ASN A 1 85 ? -7.432 -7.359 -6.715 1.00 98.38 85 ASN A C 1
ATOM 635 O O . ASN A 1 85 ? -7.950 -6.402 -6.141 1.00 98.38 85 ASN A O 1
ATOM 639 N N . ARG A 1 86 ? -8.144 -8.427 -7.087 1.00 97.88 86 ARG A N 1
ATOM 640 C CA . ARG A 1 86 ? -9.615 -8.468 -7.026 1.00 97.88 86 ARG A CA 1
ATOM 641 C C . ARG A 1 86 ? -10.172 -8.291 -5.613 1.00 97.88 86 ARG A C 1
ATOM 643 O O . ARG A 1 86 ? -11.212 -7.661 -5.458 1.00 97.88 86 ARG A O 1
ATOM 650 N N . PHE A 1 87 ? -9.476 -8.786 -4.587 1.00 98.56 87 PHE A N 1
ATOM 651 C CA . PHE A 1 87 ? -9.886 -8.590 -3.194 1.00 98.56 87 PHE A CA 1
ATOM 652 C C . PHE A 1 87 ? -9.731 -7.135 -2.771 1.00 98.56 87 PHE A C 1
ATOM 654 O O . PHE A 1 87 ? -10.638 -6.578 -2.157 1.00 98.56 87 PHE A O 1
ATOM 661 N N . ALA A 1 88 ? -8.607 -6.510 -3.133 1.00 98.44 88 ALA A N 1
ATOM 662 C CA . ALA A 1 88 ? -8.386 -5.096 -2.865 1.00 98.44 88 ALA A CA 1
ATOM 663 C C . ALA A 1 88 ? -9.448 -4.234 -3.550 1.00 98.44 88 ALA A C 1
ATOM 665 O O . ALA A 1 88 ? -10.083 -3.414 -2.895 1.00 98.44 88 ALA A O 1
ATOM 666 N N . VAL A 1 89 ? -9.691 -4.471 -4.842 1.00 98.31 89 VAL A N 1
ATOM 667 C CA . VAL A 1 89 ? -10.687 -3.733 -5.627 1.00 98.31 89 VAL A CA 1
ATOM 668 C C . VAL A 1 89 ? -12.092 -3.898 -5.054 1.00 98.31 89 VAL A C 1
ATOM 670 O O . VAL A 1 89 ? -12.777 -2.897 -4.881 1.00 98.31 89 VAL A O 1
ATOM 673 N N . ALA A 1 90 ? -12.497 -5.110 -4.663 1.00 98.06 90 ALA A N 1
ATOM 674 C CA . ALA A 1 90 ? -13.808 -5.328 -4.051 1.00 98.06 90 ALA A CA 1
ATOM 675 C C . ALA A 1 90 ? -13.995 -4.516 -2.755 1.00 98.06 90 ALA A C 1
ATOM 677 O O . ALA A 1 90 ? -15.055 -3.930 -2.538 1.00 98.06 90 ALA A O 1
ATOM 678 N N . VAL A 1 91 ? -12.964 -4.439 -1.903 1.00 98.44 91 VAL A N 1
ATOM 679 C CA . VAL A 1 91 ? -13.012 -3.614 -0.684 1.00 98.44 91 VAL A CA 1
ATOM 680 C C . VAL A 1 91 ? -13.033 -2.124 -1.030 1.00 98.44 91 VAL A C 1
ATOM 682 O O . VAL A 1 91 ? -13.838 -1.389 -0.465 1.00 98.44 91 VAL A O 1
ATOM 685 N N . LEU A 1 92 ? -12.187 -1.679 -1.965 1.00 98.00 92 LEU A N 1
ATOM 686 C CA . LEU A 1 92 ? -12.126 -0.284 -2.413 1.00 98.00 92 LEU A CA 1
ATOM 687 C C . LEU A 1 92 ? -13.483 0.184 -2.956 1.00 98.00 92 LEU A C 1
ATOM 689 O O . LEU A 1 92 ? -13.974 1.227 -2.530 1.00 98.00 92 LEU A O 1
ATOM 693 N N . GLU A 1 93 ? -14.122 -0.609 -3.819 1.00 96.50 93 GLU A N 1
ATOM 694 C CA . GLU A 1 93 ? -15.449 -0.298 -4.358 1.00 96.50 93 GLU A CA 1
ATOM 695 C C . GLU A 1 93 ? -16.548 -0.348 -3.287 1.00 96.50 93 GLU A C 1
ATOM 697 O O . GLU A 1 93 ? -17.465 0.472 -3.290 1.00 96.50 93 GLU A O 1
ATOM 702 N N . GLY A 1 94 ? -16.459 -1.276 -2.331 1.00 96.31 94 GLY A N 1
ATOM 703 C CA . GLY A 1 94 ? -17.401 -1.351 -1.212 1.00 96.31 94 GLY A CA 1
ATOM 704 C C . GLY A 1 94 ? -17.307 -0.169 -0.237 1.00 96.31 94 GLY A C 1
ATOM 705 O O . GLY A 1 94 ? -18.288 0.177 0.433 1.00 96.31 94 GLY A O 1
ATOM 706 N N . VAL A 1 95 ? -16.135 0.466 -0.150 1.00 95.12 95 VAL A N 1
ATOM 707 C CA . VAL A 1 95 ? -15.892 1.640 0.699 1.00 95.12 95 VAL A CA 1
ATOM 708 C C . VAL A 1 95 ? -16.231 2.939 -0.032 1.00 95.12 95 VAL A C 1
ATOM 710 O O . VAL A 1 95 ? -16.971 3.748 0.521 1.00 95.12 95 VAL A O 1
ATOM 713 N N . MET A 1 96 ? -15.717 3.128 -1.250 1.00 92.69 96 MET A N 1
ATOM 714 C CA . MET A 1 96 ? -15.755 4.411 -1.970 1.00 92.69 96 MET A CA 1
ATOM 715 C C . MET A 1 96 ? -16.828 4.472 -3.069 1.00 92.69 96 MET A C 1
ATOM 717 O O . MET A 1 96 ? -17.032 5.522 -3.669 1.00 92.69 96 MET A O 1
ATOM 721 N N . GLY A 1 97 ? -17.526 3.371 -3.349 1.00 90.38 97 GLY A N 1
ATOM 722 C CA . GLY A 1 97 ? -18.412 3.246 -4.508 1.00 90.38 97 GLY A CA 1
ATOM 723 C C . GLY A 1 97 ? -17.692 2.692 -5.742 1.00 90.38 97 GLY A C 1
ATOM 724 O O . GLY A 1 97 ? -16.478 2.507 -5.750 1.00 90.38 97 GLY A O 1
ATOM 725 N N . ARG A 1 98 ? -18.464 2.383 -6.790 1.00 86.94 98 ARG A N 1
ATOM 726 C CA . ARG A 1 98 ? -17.948 1.793 -8.039 1.00 86.94 98 ARG A CA 1
ATOM 727 C C . ARG A 1 98 ? -17.027 2.762 -8.791 1.00 86.94 98 ARG A C 1
ATOM 729 O O . ARG A 1 98 ? -17.048 3.961 -8.540 1.00 86.94 98 ARG A O 1
ATOM 736 N N . GLU A 1 99 ? -16.285 2.226 -9.762 1.00 84.56 99 GLU A N 1
ATOM 737 C CA . GLU A 1 99 ? -15.446 3.004 -10.697 1.00 84.56 99 GLU A CA 1
ATOM 738 C C . GLU A 1 99 ? -14.251 3.709 -10.039 1.00 84.56 99 GLU A C 1
ATOM 740 O O . GLU A 1 99 ? -13.856 4.812 -10.420 1.00 84.56 99 GLU A O 1
ATOM 745 N N . VAL A 1 100 ? -13.633 3.045 -9.061 1.00 92.94 100 VAL A N 1
ATOM 746 C CA . VAL A 1 100 ? -12.399 3.536 -8.444 1.00 92.94 100 VAL A CA 1
ATOM 747 C C . VAL A 1 100 ? -11.253 3.619 -9.466 1.00 92.94 100 VAL A C 1
ATOM 749 O O . VAL A 1 100 ? -11.118 2.771 -10.355 1.00 92.94 100 VAL A O 1
ATOM 752 N N . VAL A 1 101 ? -10.409 4.646 -9.337 1.00 94.06 101 VAL A N 1
ATOM 753 C CA . VAL A 1 101 ? -9.285 4.923 -10.243 1.00 94.06 101 VAL A CA 1
ATOM 754 C C . VAL A 1 101 ? -7.981 5.028 -9.472 1.00 94.06 101 VAL A C 1
ATOM 756 O O . VAL A 1 101 ? -7.840 5.841 -8.557 1.00 94.06 101 VAL A O 1
ATOM 759 N N . CYS A 1 102 ? -6.987 4.249 -9.881 1.00 94.88 102 CYS A N 1
ATOM 760 C CA . CYS A 1 102 ? -5.636 4.368 -9.363 1.00 94.88 102 CYS A CA 1
ATOM 761 C C . CYS A 1 102 ? -4.863 5.474 -10.101 1.00 94.88 102 CYS A C 1
ATOM 763 O O . CYS A 1 102 ? -4.652 5.404 -11.316 1.00 94.88 102 CYS A O 1
ATOM 765 N N . GLY A 1 103 ? -4.452 6.497 -9.347 1.00 91.31 103 GLY A N 1
ATOM 766 C CA . GLY A 1 103 ? -3.756 7.686 -9.851 1.00 91.31 103 GLY A CA 1
ATOM 767 C C . GLY A 1 103 ? -2.258 7.724 -9.555 1.00 91.31 103 GLY A C 1
ATOM 768 O O . GLY A 1 103 ? -1.547 8.559 -10.105 1.00 91.31 103 GLY A O 1
ATOM 769 N N . ALA A 1 104 ? -1.750 6.811 -8.725 1.00 91.69 104 ALA A N 1
ATOM 770 C CA . ALA A 1 104 ? -0.323 6.721 -8.438 1.00 91.69 104 ALA A CA 1
ATOM 771 C C . ALA A 1 104 ? 0.140 5.271 -8.293 1.00 91.69 104 ALA A C 1
ATOM 773 O O . ALA A 1 104 ? -0.571 4.440 -7.736 1.00 91.69 104 ALA A O 1
ATOM 774 N N . TYR A 1 105 ? 1.358 5.006 -8.766 1.00 94.12 105 TYR A N 1
ATOM 775 C CA . TYR A 1 105 ? 2.077 3.750 -8.572 1.00 94.12 105 TYR A CA 1
ATOM 776 C C . TYR A 1 105 ? 3.524 4.076 -8.192 1.00 94.12 105 TYR A C 1
ATOM 778 O O . TYR A 1 105 ? 4.321 4.499 -9.036 1.00 94.12 105 TYR A O 1
ATOM 786 N N . THR A 1 106 ? 3.819 3.957 -6.900 1.00 92.69 106 THR A N 1
ATOM 787 C CA . THR A 1 106 ? 5.044 4.438 -6.248 1.00 92.69 106 THR A CA 1
ATOM 788 C C . THR A 1 106 ? 5.637 3.358 -5.343 1.00 92.69 106 THR A C 1
ATOM 790 O O . THR A 1 106 ? 5.095 2.255 -5.222 1.00 92.69 106 THR A O 1
ATOM 793 N N . SER A 1 107 ? 6.770 3.648 -4.704 1.00 95.12 107 SER A N 1
ATOM 794 C CA . SER A 1 107 ? 7.287 2.815 -3.623 1.00 95.12 107 SER A CA 1
ATOM 795 C C . SER A 1 107 ? 7.831 3.657 -2.481 1.00 95.12 107 SER A C 1
ATOM 797 O O . SER A 1 107 ? 8.265 4.789 -2.671 1.00 95.12 107 SER A O 1
ATOM 799 N N . ASN A 1 108 ? 7.834 3.085 -1.281 1.00 94.94 108 ASN A N 1
ATOM 800 C CA . ASN A 1 108 ? 8.461 3.699 -0.119 1.00 94.94 108 ASN A CA 1
ATOM 801 C C . ASN A 1 108 ? 9.553 2.772 0.391 1.00 94.94 108 ASN A C 1
ATOM 803 O O . ASN A 1 108 ? 9.278 1.608 0.715 1.00 94.94 108 ASN A O 1
ATOM 807 N N . ILE A 1 109 ? 10.770 3.295 0.519 1.00 95.94 109 ILE A N 1
ATOM 808 C CA . ILE A 1 109 ? 11.951 2.558 0.959 1.00 95.94 109 ILE A CA 1
ATOM 809 C C . ILE A 1 109 ? 12.365 3.061 2.343 1.00 95.94 109 ILE A C 1
ATOM 811 O O . ILE A 1 109 ? 12.547 4.253 2.561 1.00 95.94 109 ILE A O 1
ATOM 815 N N . ASN A 1 110 ? 12.482 2.136 3.296 1.00 96.38 110 ASN A N 1
ATOM 816 C CA . ASN A 1 110 ? 12.978 2.384 4.650 1.00 96.38 110 ASN A CA 1
ATOM 817 C C . ASN A 1 110 ? 14.324 1.658 4.761 1.00 96.38 110 ASN A C 1
ATOM 819 O O . ASN A 1 110 ? 14.362 0.433 4.909 1.00 96.38 110 ASN A O 1
ATOM 823 N N . GLY A 1 111 ? 15.416 2.394 4.584 1.00 96.94 111 GLY A N 1
ATOM 824 C CA . GLY A 1 111 ? 16.773 1.863 4.619 1.00 96.94 111 GLY A CA 1
ATOM 825 C C . GLY A 1 111 ? 17.220 1.480 6.036 1.00 96.94 111 GLY A C 1
ATOM 826 O O . GLY A 1 111 ? 16.553 1.837 7.011 1.00 96.94 111 GLY A O 1
ATOM 827 N N . PRO A 1 112 ? 18.330 0.737 6.170 1.00 96.12 112 PRO A N 1
ATOM 828 C CA . PRO A 1 112 ? 18.934 0.425 7.464 1.00 96.12 112 PRO A CA 1
ATOM 829 C C . PRO A 1 112 ? 19.223 1.681 8.293 1.00 96.12 112 PRO A C 1
ATOM 831 O O . PRO A 1 112 ? 19.746 2.664 7.772 1.00 96.12 112 PRO A O 1
ATOM 834 N N . GLY A 1 113 ? 18.892 1.655 9.584 1.00 95.88 113 GLY A N 1
ATOM 835 C CA . GLY A 1 113 ? 19.146 2.765 10.508 1.00 95.88 113 GLY A CA 1
ATOM 836 C C . GLY A 1 113 ? 18.217 3.973 10.349 1.00 95.88 113 GLY A C 1
ATOM 837 O O . GLY A 1 113 ? 18.422 4.982 11.021 1.00 95.88 113 GLY A O 1
ATOM 838 N N . ALA A 1 114 ? 17.194 3.901 9.493 1.00 96.50 114 ALA A N 1
ATOM 839 C CA . ALA A 1 114 ? 16.243 4.996 9.339 1.00 96.50 114 ALA A CA 1
ATOM 840 C C . ALA A 1 114 ? 15.538 5.315 10.676 1.00 96.50 114 ALA A C 1
ATOM 842 O O . ALA A 1 114 ? 14.992 4.389 11.284 1.00 96.50 114 ALA A O 1
ATOM 843 N N . PRO A 1 115 ? 15.496 6.586 11.137 1.00 96.25 115 PRO A N 1
ATOM 844 C CA . PRO A 1 115 ? 14.842 6.984 12.400 1.00 96.25 115 PRO A CA 1
ATOM 845 C C . PRO A 1 115 ? 13.324 6.854 12.280 1.00 96.25 115 PRO A C 1
ATOM 847 O O . PRO A 1 115 ? 12.854 6.701 11.178 1.00 96.25 115 PRO A O 1
ATOM 850 N N . GLU A 1 116 ? 12.485 6.925 13.308 1.00 95.38 116 GLU A N 1
ATOM 851 C CA . GLU A 1 116 ? 11.027 6.961 13.045 1.00 95.38 116 GLU A CA 1
ATOM 852 C C . GLU A 1 116 ? 10.571 8.269 12.374 1.00 95.38 116 GLU A C 1
ATOM 854 O O . GLU A 1 116 ? 11.193 9.309 12.568 1.00 95.38 116 GLU A O 1
ATOM 859 N N . GLN A 1 117 ? 9.509 8.217 11.561 1.00 95.94 117 GLN A N 1
ATOM 860 C CA . GLN A 1 117 ? 8.886 9.426 11.014 1.00 95.94 117 GLN A CA 1
ATOM 861 C C . GLN A 1 117 ? 8.048 10.143 12.079 1.00 95.94 117 GLN A C 1
ATOM 863 O O . GLN A 1 117 ? 7.531 9.521 13.014 1.00 95.94 117 GLN A O 1
ATOM 868 N N . GLU A 1 118 ? 7.854 11.445 11.887 1.00 96.62 118 GLU A N 1
ATOM 869 C CA . GLU A 1 118 ? 6.795 12.182 12.571 1.00 96.62 118 GLU A CA 1
ATOM 870 C C . GLU A 1 118 ? 5.427 11.598 12.201 1.00 96.62 118 GLU A C 1
ATOM 872 O O . GLU A 1 118 ? 5.232 11.075 11.099 1.00 96.62 118 GLU A O 1
ATOM 877 N N . LEU A 1 119 ? 4.481 11.637 13.138 1.00 97.62 119 LEU A N 1
ATOM 878 C CA . LEU A 1 119 ? 3.138 11.123 12.894 1.00 97.62 119 LEU A CA 1
ATOM 879 C C . LEU A 1 119 ? 2.373 12.075 11.969 1.00 97.62 119 LEU A C 1
ATOM 881 O O . LEU A 1 119 ? 2.346 13.282 12.216 1.00 97.62 119 LEU A O 1
ATOM 885 N N . HIS A 1 120 ? 1.757 11.529 10.920 1.00 96.06 120 HIS A N 1
ATOM 886 C CA . HIS A 1 120 ? 1.112 12.323 9.879 1.00 96.06 120 HIS A CA 1
ATOM 887 C C . HIS A 1 120 ? -0.071 11.611 9.213 1.00 96.06 120 HIS A C 1
ATOM 889 O O . HIS A 1 120 ? -0.302 10.418 9.419 1.00 96.06 120 HIS A O 1
ATOM 895 N N . ILE A 1 121 ? -0.795 12.371 8.397 1.00 93.19 121 ILE A N 1
ATOM 896 C CA . ILE A 1 121 ? -1.608 11.898 7.267 1.00 93.19 121 ILE A CA 1
ATOM 897 C C . ILE A 1 121 ? -0.843 12.155 5.959 1.00 93.19 121 ILE A C 1
ATOM 899 O O . ILE A 1 121 ? 0.033 13.022 5.939 1.00 93.19 121 ILE A O 1
ATOM 903 N N . ASP A 1 122 ? -1.130 11.414 4.882 1.00 89.62 122 ASP A N 1
ATOM 904 C CA . ASP A 1 122 ? -0.308 11.491 3.655 1.00 89.62 122 ASP A CA 1
ATOM 905 C C . ASP A 1 122 ? -0.361 12.878 3.003 1.00 89.62 122 ASP A C 1
ATOM 907 O O . ASP A 1 122 ? 0.673 13.472 2.698 1.00 89.62 122 ASP A O 1
ATOM 911 N N . ASN A 1 123 ? -1.574 13.403 2.821 1.00 81.19 123 ASN A N 1
ATOM 912 C CA . ASN A 1 123 ? -1.828 14.694 2.195 1.00 81.19 123 ASN A CA 1
ATOM 913 C C . ASN A 1 123 ? -2.361 15.685 3.230 1.00 81.19 123 ASN A C 1
ATOM 915 O O . ASN A 1 123 ? -3.124 15.313 4.119 1.00 81.19 123 ASN A O 1
ATOM 919 N N . ALA A 1 124 ? -1.997 16.961 3.094 1.00 75.75 124 ALA A N 1
ATOM 920 C CA . ALA A 1 124 ? -2.584 18.013 3.918 1.00 75.75 124 ALA A CA 1
ATOM 921 C C . ALA A 1 124 ? -4.108 18.057 3.735 1.00 75.75 124 ALA A C 1
ATOM 923 O O . ALA A 1 124 ? -4.598 17.971 2.606 1.00 75.75 124 ALA A O 1
ATOM 924 N N . ALA A 1 125 ? -4.845 18.221 4.836 1.00 70.50 125 ALA A N 1
ATOM 925 C CA . ALA A 1 125 ? -6.302 18.298 4.798 1.00 70.50 125 ALA A CA 1
ATOM 926 C C . ALA A 1 125 ? -6.749 19.453 3.888 1.00 70.50 125 ALA A C 1
ATOM 928 O O . ALA A 1 125 ? -6.236 20.570 3.993 1.00 70.50 125 ALA A O 1
ATOM 929 N N . ARG A 1 126 ? -7.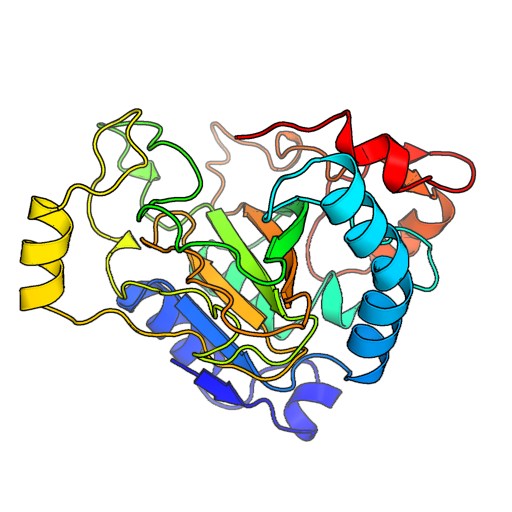663 19.188 2.949 1.00 64.00 126 ARG A N 1
ATOM 930 C CA . ARG A 1 126 ? -7.891 20.092 1.809 1.00 64.00 126 ARG A CA 1
ATOM 931 C C . ARG A 1 126 ? -8.996 21.126 2.043 1.00 64.00 126 ARG A C 1
ATOM 933 O O . ARG A 1 126 ? -8.885 22.212 1.479 1.00 64.00 126 ARG A O 1
ATOM 940 N N . THR A 1 127 ? -10.016 20.857 2.869 1.00 55.00 127 THR A N 1
ATOM 941 C CA . THR A 1 127 ? -11.144 21.792 3.099 1.00 55.00 127 THR A CA 1
ATOM 942 C C . THR A 1 127 ? -11.802 21.620 4.478 1.00 55.00 127 THR A C 1
ATOM 944 O O . THR A 1 127 ? -12.095 20.499 4.865 1.00 55.00 127 THR A O 1
ATOM 947 N N . ALA A 1 128 ? -12.081 22.719 5.199 1.00 45.25 128 ALA A N 1
ATOM 948 C CA . ALA A 1 128 ? -12.708 22.724 6.538 1.00 45.25 128 ALA A CA 1
ATOM 949 C C . ALA A 1 128 ? -14.227 22.558 6.472 1.00 45.25 128 ALA A C 1
ATOM 951 O O . ALA A 1 128 ? -14.839 22.202 7.472 1.00 45.25 128 ALA A O 1
ATOM 952 N N . ASP A 1 129 ? -14.822 22.816 5.306 1.00 42.22 129 ASP A N 1
ATOM 953 C CA . ASP A 1 129 ? -16.264 23.029 5.179 1.00 42.22 129 ASP A CA 1
ATOM 954 C C . ASP A 1 129 ? -16.937 22.111 4.150 1.00 42.22 129 ASP A C 1
ATOM 956 O O . ASP A 1 129 ? -18.103 22.333 3.823 1.00 42.22 129 ASP A O 1
ATOM 960 N N . ASP A 1 130 ? -16.254 21.087 3.622 1.00 46.81 130 ASP A N 1
ATOM 961 C CA . ASP A 1 130 ? -16.925 20.122 2.747 1.00 46.81 130 ASP A CA 1
ATOM 962 C C . ASP A 1 130 ? -17.340 18.872 3.540 1.00 46.81 130 ASP A C 1
ATOM 964 O O . ASP A 1 130 ? -16.487 18.043 3.874 1.00 46.81 130 ASP A O 1
ATOM 968 N N . PRO A 1 131 ? -18.647 18.656 3.789 1.00 48.47 131 PRO A N 1
ATOM 969 C CA . PRO A 1 131 ? -19.157 17.328 4.115 1.00 48.47 131 PRO A CA 1
ATOM 970 C C . PRO A 1 131 ? -18.734 16.249 3.097 1.00 48.47 131 PRO A C 1
ATOM 972 O O . PRO A 1 131 ? -18.897 15.077 3.390 1.00 48.47 131 PRO A O 1
ATOM 975 N N . GLY A 1 132 ? -18.153 16.606 1.946 1.00 45.22 132 GLY A N 1
ATOM 976 C CA . GLY A 1 132 ? -17.534 15.725 0.959 1.00 45.22 132 GLY A CA 1
ATOM 977 C C . GLY A 1 132 ? -16.253 14.975 1.363 1.00 45.22 132 GLY A C 1
ATOM 978 O O . GLY A 1 132 ? -15.925 13.998 0.696 1.00 45.22 132 GLY A O 1
ATOM 979 N N . ASP A 1 133 ? -15.560 15.316 2.455 1.00 55.75 133 ASP A N 1
ATOM 980 C CA . ASP A 1 133 ? -14.503 14.423 2.983 1.00 55.75 133 ASP A CA 1
ATOM 981 C C . ASP A 1 133 ? -15.098 13.129 3.586 1.00 55.75 133 ASP A C 1
ATOM 983 O O . ASP A 1 133 ? -14.379 12.180 3.900 1.00 55.75 133 ASP A O 1
ATOM 987 N N . TYR A 1 134 ? -16.426 13.047 3.726 1.00 62.31 134 TYR A N 1
ATOM 988 C CA . TYR A 1 134 ? -17.149 11.831 4.089 1.00 62.31 134 TYR A CA 1
ATOM 989 C C . TYR A 1 134 ? -18.295 11.585 3.101 1.00 62.31 134 TYR A C 1
ATOM 991 O O . TYR A 1 134 ? -19.207 12.397 2.992 1.00 62.31 134 TYR A O 1
ATOM 999 N N . PRO A 1 135 ? -18.335 10.442 2.401 1.00 74.06 135 PRO A N 1
ATOM 1000 C CA . PRO A 1 135 ? -17.574 9.209 2.624 1.00 74.06 135 PRO A CA 1
ATOM 1001 C C . PRO A 1 135 ? -16.113 9.278 2.148 1.00 74.06 135 PRO A C 1
ATOM 1003 O O . PRO A 1 135 ? -15.742 10.185 1.417 1.00 74.06 135 PRO A O 1
ATOM 1006 N N . THR A 1 136 ? -15.290 8.300 2.552 1.00 87.56 136 THR A N 1
ATOM 1007 C CA . THR A 1 136 ? -13.909 8.117 2.067 1.00 87.56 136 THR A CA 1
ATOM 1008 C C . THR A 1 136 ? -13.843 8.215 0.538 1.00 87.56 136 THR A C 1
ATOM 1010 O O . THR A 1 136 ? -14.506 7.440 -0.153 1.00 87.56 136 THR A O 1
ATOM 1013 N N . ARG A 1 137 ? -13.019 9.135 0.019 1.00 87.25 137 ARG A N 1
ATOM 1014 C CA . ARG A 1 137 ? -12.788 9.336 -1.427 1.00 87.25 137 ARG A CA 1
ATOM 1015 C C . ARG A 1 137 ? -11.400 8.921 -1.906 1.00 87.25 137 ARG A C 1
ATOM 1017 O O . ARG A 1 137 ? -11.182 8.806 -3.110 1.00 87.25 137 ARG A O 1
ATOM 1024 N N . CYS A 1 138 ? -10.474 8.674 -0.984 1.00 90.81 138 CYS A N 1
ATOM 1025 C CA . CYS A 1 138 ? -9.116 8.256 -1.297 1.00 90.81 138 CYS A CA 1
ATOM 1026 C C . CYS A 1 138 ? -8.638 7.178 -0.321 1.00 90.81 138 CYS A C 1
ATOM 1028 O O . CYS A 1 138 ? -8.788 7.285 0.898 1.00 90.81 138 CYS A O 1
ATOM 1030 N N . MET A 1 139 ? -8.055 6.125 -0.883 1.00 95.94 139 MET A N 1
ATOM 1031 C CA . MET A 1 139 ? -7.515 4.980 -0.168 1.00 95.94 139 MET A CA 1
ATOM 1032 C C . MET A 1 139 ? -6.110 4.678 -0.675 1.00 95.94 139 MET A C 1
ATOM 1034 O O . MET A 1 139 ? -5.835 4.693 -1.878 1.00 95.94 139 MET A O 1
ATOM 1038 N N . ILE A 1 140 ? -5.235 4.324 0.255 1.00 97.88 140 ILE A N 1
ATOM 1039 C CA . ILE A 1 140 ? -3.875 3.890 -0.016 1.00 97.88 140 ILE A CA 1
ATOM 1040 C C . ILE A 1 140 ? -3.819 2.368 0.021 1.00 97.88 140 ILE A C 1
ATOM 1042 O O . ILE A 1 140 ? -4.271 1.735 0.980 1.00 97.88 140 ILE A O 1
ATOM 1046 N N . VAL A 1 141 ? -3.229 1.784 -1.018 1.00 98.69 141 VAL A N 1
ATOM 1047 C CA . VAL A 1 141 ? -2.897 0.359 -1.079 1.00 98.69 141 VAL A CA 1
ATOM 1048 C C . VAL A 1 141 ? -1.394 0.223 -0.881 1.00 98.69 141 VAL A C 1
ATOM 1050 O O . VAL A 1 141 ? -0.608 0.695 -1.702 1.00 98.69 141 VAL A O 1
ATOM 1053 N N . ASN A 1 142 ? -0.978 -0.415 0.208 1.00 98.75 142 ASN A N 1
ATOM 1054 C CA . ASN A 1 142 ? 0.423 -0.700 0.488 1.00 98.75 142 ASN A CA 1
ATOM 1055 C C . ASN A 1 142 ? 0.693 -2.203 0.393 1.00 98.75 142 ASN A C 1
ATOM 1057 O O . ASN A 1 142 ? 0.044 -2.996 1.075 1.00 98.75 142 ASN A O 1
ATOM 1061 N N . ILE A 1 143 ? 1.675 -2.586 -0.427 1.00 98.88 143 ILE A N 1
ATOM 1062 C CA . ILE A 1 143 ? 2.064 -3.989 -0.636 1.00 98.88 143 ILE A CA 1
ATOM 1063 C C . ILE A 1 143 ? 3.524 -4.173 -0.194 1.00 98.88 143 ILE A C 1
ATOM 1065 O O . ILE A 1 143 ? 4.430 -3.752 -0.922 1.00 98.88 143 ILE A O 1
ATOM 1069 N N . PRO A 1 144 ? 3.796 -4.750 0.993 1.00 98.56 144 PRO A N 1
ATOM 1070 C CA . PRO A 1 144 ? 5.139 -5.140 1.419 1.00 98.56 144 PRO A CA 1
ATOM 1071 C C . PRO A 1 144 ? 5.854 -6.038 0.401 1.00 98.56 144 PRO A C 1
ATOM 1073 O O . PRO A 1 144 ? 5.344 -7.090 0.019 1.00 98.56 144 PRO A O 1
ATOM 1076 N N . LEU A 1 145 ? 7.081 -5.657 0.030 1.00 98.62 145 LEU A N 1
ATOM 1077 C CA . LEU A 1 145 ? 7.982 -6.476 -0.797 1.00 98.62 145 LEU A CA 1
ATOM 1078 C C . LEU A 1 145 ? 8.919 -7.368 0.035 1.00 98.62 145 LEU A C 1
ATOM 1080 O O . LEU A 1 145 ? 9.703 -8.133 -0.520 1.00 98.62 145 LEU A O 1
ATOM 1084 N N . ILE A 1 146 ? 8.855 -7.242 1.362 1.00 98.50 146 ILE A N 1
ATOM 1085 C CA . ILE A 1 146 ? 9.437 -8.142 2.365 1.00 98.50 146 ILE A CA 1
ATOM 1086 C C . ILE A 1 146 ? 8.505 -8.214 3.565 1.00 98.50 146 ILE A C 1
ATOM 1088 O O . ILE A 1 146 ? 7.671 -7.32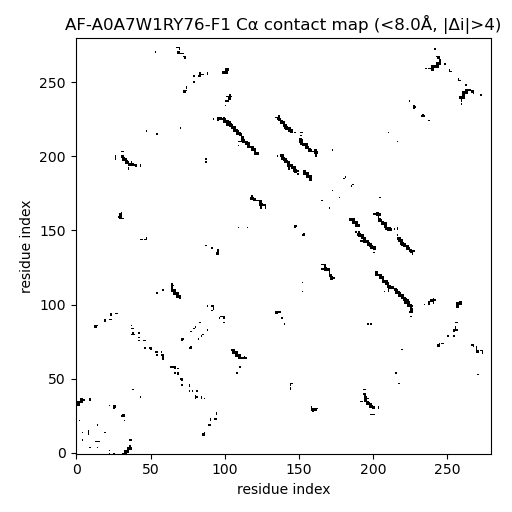7 3.736 1.00 98.50 146 ILE A O 1
ATOM 1092 N N . ASP A 1 147 ? 8.701 -9.201 4.434 1.00 98.62 147 ASP A N 1
ATOM 1093 C CA . ASP A 1 147 ? 8.002 -9.255 5.712 1.00 98.62 147 ASP A CA 1
ATOM 1094 C C . ASP A 1 147 ? 8.213 -7.957 6.492 1.00 98.62 147 ASP A C 1
ATOM 1096 O O . ASP A 1 147 ? 9.334 -7.475 6.663 1.00 98.62 147 ASP A O 1
ATOM 1100 N N . PHE A 1 148 ? 7.120 -7.377 6.966 1.00 98.50 148 PHE A N 1
ATOM 1101 C CA . PHE A 1 148 ? 7.146 -6.254 7.886 1.00 98.50 148 PHE A CA 1
ATOM 1102 C C . PHE A 1 148 ? 7.151 -6.778 9.310 1.00 98.50 148 PHE A C 1
ATOM 1104 O O . PHE A 1 148 ? 6.257 -7.520 9.722 1.00 98.50 148 PHE A O 1
ATOM 1111 N N . THR A 1 149 ? 8.130 -6.331 10.082 1.00 98.44 149 THR A N 1
ATOM 1112 C CA . THR A 1 149 ? 8.295 -6.673 11.489 1.00 98.44 149 THR A CA 1
ATOM 1113 C C . THR A 1 149 ? 8.408 -5.400 12.319 1.00 98.44 149 THR A C 1
ATOM 1115 O O . THR A 1 149 ? 8.674 -4.307 11.812 1.00 98.44 149 THR A O 1
ATOM 1118 N N . ALA A 1 150 ? 8.221 -5.522 13.633 1.00 97.62 150 ALA A N 1
ATOM 1119 C CA . ALA A 1 150 ? 8.409 -4.387 14.530 1.00 97.62 150 ALA A CA 1
ATOM 1120 C C . ALA A 1 150 ? 9.844 -3.827 14.457 1.00 97.62 150 ALA A C 1
ATOM 1122 O O . ALA A 1 150 ? 10.029 -2.623 14.623 1.00 97.62 150 ALA A O 1
ATOM 1123 N N . GLU A 1 151 ? 10.824 -4.692 14.180 1.00 97.94 151 GLU A N 1
ATOM 1124 C CA . GLU A 1 151 ? 12.254 -4.379 14.136 1.00 97.94 151 GLU A CA 1
ATOM 1125 C C . GLU A 1 151 ? 12.672 -3.666 12.841 1.00 97.94 151 GLU A C 1
ATOM 1127 O O . GLU A 1 151 ? 13.458 -2.721 12.886 1.00 97.94 151 GLU A O 1
ATOM 1132 N N . ASN A 1 152 ? 12.119 -4.058 11.686 1.00 98.00 152 ASN A N 1
ATOM 1133 C CA . ASN A 1 152 ? 12.465 -3.446 10.395 1.00 98.00 152 ASN A CA 1
ATOM 1134 C C . ASN A 1 152 ? 11.618 -2.213 10.034 1.00 98.00 152 ASN A C 1
ATOM 1136 O O . ASN A 1 152 ? 11.630 -1.735 8.895 1.00 98.00 152 ASN A O 1
ATOM 1140 N N . GLY A 1 153 ? 10.900 -1.675 11.022 1.00 97.75 153 GLY A N 1
ATOM 1141 C CA . GLY A 1 153 ? 10.164 -0.428 10.888 1.00 97.75 153 GLY A CA 1
ATOM 1142 C C . GLY A 1 153 ? 8.814 -0.575 10.196 1.00 97.75 153 GLY A C 1
ATOM 1143 O O . GLY A 1 153 ? 8.454 0.299 9.404 1.00 97.75 153 GLY A O 1
ATOM 1144 N N . ALA A 1 154 ? 8.065 -1.648 10.487 1.00 98.12 154 ALA A N 1
ATOM 1145 C CA . ALA A 1 154 ? 6.669 -1.772 10.071 1.00 98.12 154 ALA A CA 1
ATOM 1146 C C . ALA A 1 154 ? 5.874 -0.496 10.387 1.00 98.12 154 ALA A C 1
ATOM 1148 O O . ALA A 1 154 ? 6.035 0.104 11.458 1.00 98.12 154 ALA A O 1
ATOM 1149 N N . THR A 1 155 ? 5.004 -0.100 9.456 1.00 98.25 155 THR A N 1
ATOM 1150 C CA . THR A 1 155 ? 4.165 1.094 9.587 1.00 98.25 155 THR A CA 1
ATOM 1151 C C . THR A 1 155 ? 3.351 1.027 10.876 1.00 98.25 155 THR A C 1
ATOM 1153 O O . THR A 1 155 ? 2.703 0.020 11.171 1.00 98.25 155 THR A O 1
ATOM 1156 N N . GLU A 1 156 ? 3.399 2.097 11.660 1.00 98.56 156 GLU A N 1
ATOM 1157 C CA . GLU A 1 156 ? 2.478 2.305 12.767 1.00 98.56 156 GLU A CA 1
ATOM 1158 C C . GLU A 1 156 ? 1.191 2.925 12.240 1.00 98.56 156 GLU A C 1
ATOM 1160 O O . GLU A 1 156 ? 1.249 3.916 11.517 1.00 98.56 156 GLU A O 1
ATOM 1165 N N . LEU A 1 157 ? 0.055 2.347 12.616 1.00 98.62 157 LEU A N 1
ATOM 1166 C CA . LEU A 1 157 ? -1.280 2.832 12.286 1.00 98.62 157 LEU A CA 1
ATOM 1167 C C . LEU A 1 157 ? -2.002 3.203 13.575 1.00 98.62 157 LEU A C 1
ATOM 1169 O O . LEU A 1 157 ? -1.860 2.515 14.589 1.00 98.62 157 LEU A O 1
ATOM 1173 N N . TRP A 1 158 ? -2.810 4.252 13.516 1.00 98.25 158 TRP A N 1
ATOM 1174 C CA . TRP A 1 158 ? -3.662 4.680 14.617 1.00 98.25 158 TRP A CA 1
ATOM 1175 C C . TRP A 1 158 ? -5.119 4.443 14.221 1.00 98.25 158 TRP A C 1
ATOM 1177 O O . TRP A 1 158 ? -5.697 5.296 13.545 1.00 98.25 158 TRP A O 1
ATOM 1187 N N . PRO A 1 159 ? -5.711 3.288 14.587 1.00 97.75 159 PRO A N 1
ATOM 1188 C CA . PRO A 1 159 ? -7.067 2.929 14.176 1.00 97.75 159 PRO A CA 1
ATOM 1189 C C . PRO A 1 159 ? -8.064 4.052 14.467 1.00 97.75 159 PRO A C 1
ATOM 1191 O O . PRO A 1 159 ? -7.878 4.789 15.433 1.00 97.75 159 PRO A O 1
ATOM 1194 N N . GLY A 1 160 ? -9.091 4.218 13.637 1.00 94.88 160 GLY A N 1
ATOM 1195 C CA . GLY A 1 160 ? -10.193 5.162 13.857 1.00 94.88 160 GLY A CA 1
ATOM 1196 C C . GLY A 1 160 ? -9.826 6.645 13.733 1.00 94.88 160 GLY A C 1
ATOM 1197 O O . GLY A 1 160 ? -10.689 7.498 13.893 1.00 94.88 160 GLY A O 1
ATOM 1198 N N . THR A 1 161 ? -8.567 6.993 13.459 1.00 94.69 161 THR A N 1
ATOM 1199 C CA . THR A 1 161 ? -8.160 8.405 13.325 1.00 94.69 161 THR A CA 1
ATOM 1200 C C . THR A 1 161 ? -8.545 9.024 11.990 1.00 94.69 161 THR A C 1
ATOM 1202 O O . THR A 1 161 ? -8.639 10.241 11.896 1.00 94.69 161 THR A O 1
ATOM 1205 N N . HIS A 1 162 ? -8.854 8.202 10.985 1.00 92.06 162 HIS A N 1
ATOM 1206 C CA . HIS A 1 162 ? -9.366 8.661 9.694 1.00 92.06 162 HIS A CA 1
ATOM 1207 C C . HIS A 1 162 ? -10.718 9.369 9.804 1.00 92.06 162 HIS A C 1
ATOM 1209 O O . HIS A 1 162 ? -11.054 10.097 8.878 1.00 92.06 162 HIS A O 1
ATOM 1215 N N . VAL A 1 163 ? -11.475 9.158 10.900 1.00 88.94 163 VAL A N 1
ATOM 1216 C CA . VAL A 1 163 ? -12.727 9.887 11.171 1.00 88.94 163 VAL A CA 1
ATOM 1217 C C . VAL A 1 163 ? -12.533 11.212 11.929 1.00 88.94 163 VAL A C 1
ATOM 1219 O O . VAL A 1 163 ? -13.498 11.940 12.166 1.00 88.94 163 VAL A O 1
ATOM 1222 N N . ILE A 1 164 ? -11.307 11.516 12.367 1.00 88.06 164 ILE A N 1
ATOM 1223 C CA . ILE A 1 164 ? -11.009 12.718 13.152 1.00 88.06 164 ILE A CA 1
ATOM 1224 C C . ILE A 1 164 ? -10.813 13.889 12.184 1.00 88.06 164 ILE A C 1
ATOM 1226 O O . ILE A 1 164 ? -9.939 13.810 11.318 1.00 88.06 164 ILE A O 1
ATOM 1230 N N . PRO A 1 165 ? -11.579 14.986 12.319 1.00 80.06 165 PRO A N 1
ATOM 1231 C CA . PRO A 1 165 ? -11.365 16.176 11.508 1.00 80.06 165 PRO A CA 1
ATOM 1232 C C . PRO A 1 165 ? -9.950 16.730 11.698 1.00 80.06 165 PRO A C 1
ATOM 1234 O O . PRO A 1 165 ? -9.486 16.903 12.827 1.00 80.06 165 PRO A O 1
ATOM 1237 N N . ALA A 1 166 ? -9.278 17.026 10.590 1.00 77.81 166 ALA A N 1
ATOM 1238 C CA . ALA A 1 166 ? -7.992 17.707 10.578 1.00 77.81 166 ALA A CA 1
ATOM 1239 C C . ALA A 1 166 ? -8.182 19.168 10.153 1.00 77.81 166 ALA A C 1
ATOM 1241 O O . ALA A 1 166 ? -9.033 19.482 9.321 1.00 77.81 166 ALA A O 1
ATOM 1242 N N . GLU A 1 167 ? -7.383 20.067 10.723 1.00 78.38 167 GLU A N 1
ATOM 1243 C CA . GLU A 1 167 ? -7.359 21.466 10.299 1.00 78.38 167 GLU A CA 1
ATOM 1244 C C . GLU A 1 167 ? -6.816 21.568 8.865 1.00 78.38 167 GLU A C 1
ATOM 1246 O O . GLU A 1 167 ? -5.836 20.897 8.523 1.00 78.38 167 GLU A O 1
ATOM 1251 N N . ILE A 1 168 ? -7.432 22.408 8.023 1.00 78.44 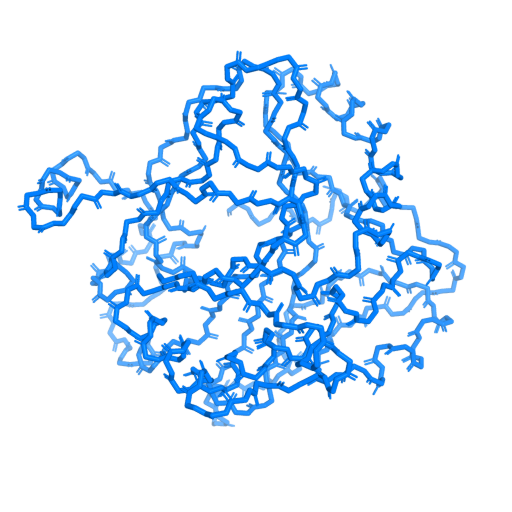168 ILE A N 1
ATOM 1252 C CA . ILE A 1 168 ? -6.986 22.609 6.633 1.00 78.44 168 ILE A CA 1
ATOM 1253 C C . ILE A 1 168 ? -5.501 22.943 6.596 1.00 78.44 168 ILE A C 1
ATOM 1255 O O . ILE A 1 168 ? -5.006 23.759 7.368 1.00 78.44 168 ILE A O 1
ATOM 1259 N N . GLY A 1 169 ? -4.796 22.357 5.635 1.00 78.56 169 GLY A N 1
ATOM 1260 C CA . GLY A 1 169 ? -3.387 22.640 5.398 1.00 78.56 169 GLY A CA 1
ATOM 1261 C C . GLY A 1 169 ? -2.468 21.956 6.404 1.00 78.56 169 GLY A C 1
ATOM 1262 O O . GLY A 1 169 ? -1.251 21.981 6.225 1.00 78.56 169 GLY A O 1
ATOM 1263 N N . THR A 1 170 ? -3.021 21.295 7.423 1.00 84.38 170 THR A N 1
ATOM 1264 C CA . THR A 1 170 ? -2.245 20.489 8.358 1.00 84.38 170 THR A CA 1
ATOM 1265 C C . THR A 1 170 ? -2.169 19.046 7.882 1.00 84.38 170 THR A C 1
ATOM 1267 O O . THR A 1 170 ? -3.104 18.497 7.295 1.00 84.38 170 THR A O 1
ATOM 1270 N N . ARG A 1 171 ? -1.013 18.431 8.130 1.00 88.69 171 ARG A N 1
ATOM 1271 C CA . ARG A 1 171 ? -0.805 16.989 7.949 1.00 88.69 171 ARG A CA 1
ATOM 1272 C C . ARG A 1 171 ? -0.147 16.310 9.142 1.00 88.69 171 ARG A C 1
ATOM 1274 O O . ARG A 1 171 ? -0.162 15.090 9.235 1.00 88.69 171 ARG A O 1
ATOM 1281 N N . TRP A 1 172 ? 0.484 17.090 10.014 1.00 94.12 172 TRP A N 1
ATOM 1282 C CA . TRP A 1 172 ? 1.281 16.604 11.131 1.00 94.12 172 TRP A CA 1
ATOM 1283 C C . TRP A 1 172 ? 0.431 16.512 12.385 1.00 94.12 172 TRP A C 1
ATOM 1285 O O . TRP A 1 172 ? -0.383 17.395 12.651 1.00 94.12 172 TRP A O 1
ATOM 1295 N N . ILE A 1 173 ? 0.655 15.468 13.176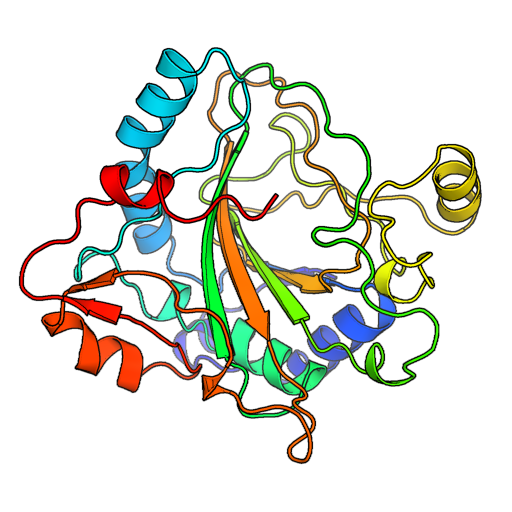 1.00 94.88 173 ILE A N 1
ATOM 1296 C CA . ILE A 1 173 ? -0.112 15.226 14.393 1.00 94.88 173 ILE A CA 1
ATOM 1297 C C . ILE A 1 173 ? 0.703 15.647 15.611 1.00 94.88 173 ILE A C 1
ATOM 1299 O O . ILE A 1 173 ? 1.768 15.095 15.901 1.00 94.88 173 ILE A O 1
ATOM 1303 N N . THR A 1 174 ? 0.173 16.607 16.362 1.00 95.00 174 THR A N 1
ATOM 1304 C CA . THR A 1 174 ? 0.822 17.156 17.557 1.00 95.00 174 THR A CA 1
ATOM 1305 C C . THR A 1 174 ? 0.920 16.130 18.690 1.00 95.00 174 THR A C 1
ATOM 1307 O O . THR A 1 174 ? 0.136 15.184 18.781 1.00 95.00 174 THR A O 1
ATOM 1310 N N . ALA A 1 175 ? 1.853 16.339 19.622 1.00 95.88 175 ALA A N 1
ATOM 1311 C CA . ALA A 1 175 ? 1.994 15.477 20.799 1.00 95.88 175 ALA A CA 1
ATOM 1312 C C . ALA A 1 175 ? 0.726 15.447 21.678 1.00 95.88 175 ALA A C 1
ATOM 1314 O O . ALA A 1 175 ? 0.407 14.410 22.257 1.00 95.88 175 ALA A O 1
ATOM 1315 N N . ALA A 1 176 ? -0.018 16.558 21.749 1.00 96.00 176 ALA A N 1
ATOM 1316 C CA . ALA A 1 176 ? -1.283 16.628 22.479 1.00 96.00 176 ALA A CA 1
ATOM 1317 C C . ALA A 1 176 ? -2.350 15.722 21.843 1.00 96.00 176 ALA A C 1
ATOM 1319 O O . ALA A 1 176 ? -2.935 14.893 22.537 1.00 96.00 176 ALA A O 1
ATOM 1320 N N . GLN A 1 177 ? -2.522 15.803 20.518 1.00 95.12 177 GLN A N 1
ATOM 1321 C CA . GLN A 1 177 ? -3.427 14.927 19.763 1.00 95.12 177 GLN A CA 1
ATOM 1322 C C . GLN A 1 177 ? -3.042 13.447 19.898 1.00 95.12 177 GLN A C 1
ATOM 1324 O O . GLN A 1 177 ? -3.905 12.588 20.075 1.00 95.12 177 GLN A O 1
ATOM 1329 N N . GLN A 1 178 ? -1.741 13.139 19.861 1.00 96.62 178 GLN A N 1
ATOM 1330 C CA . GLN A 1 178 ? -1.237 11.782 20.084 1.00 96.62 178 GLN A CA 1
ATOM 1331 C C . GLN A 1 178 ? -1.579 11.263 21.487 1.00 96.62 178 GLN A C 1
ATOM 1333 O O . GLN A 1 178 ? -2.014 10.120 21.627 1.00 96.62 178 GLN A O 1
ATOM 1338 N N . ALA A 1 179 ? -1.397 12.087 22.523 1.00 96.44 179 ALA A N 1
ATOM 1339 C CA . ALA A 1 179 ? -1.702 11.713 23.901 1.00 96.44 179 ALA A CA 1
ATOM 1340 C C . ALA A 1 179 ? -3.206 11.490 24.115 1.00 96.44 179 ALA A C 1
ATOM 1342 O O . ALA A 1 179 ? -3.598 10.480 24.699 1.00 96.44 179 ALA A O 1
ATOM 1343 N N . GLU A 1 180 ? -4.042 12.392 23.597 1.00 95.88 180 GLU A N 1
ATOM 1344 C CA . GLU A 1 180 ? -5.501 12.287 23.666 1.00 95.88 180 GLU A CA 1
ATOM 1345 C C . GLU A 1 180 ? -5.998 11.023 22.963 1.00 95.88 180 GLU A C 1
ATOM 1347 O O . GLU A 1 180 ? -6.693 10.203 23.569 1.00 95.88 180 GLU A O 1
ATOM 1352 N N . ARG A 1 181 ? -5.583 10.801 21.708 1.00 95.00 181 ARG A N 1
ATOM 1353 C CA . ARG A 1 181 ? -6.001 9.608 20.970 1.00 95.00 181 ARG A CA 1
ATOM 1354 C C . ARG A 1 181 ? -5.486 8.331 21.627 1.00 95.00 181 ARG A C 1
ATOM 1356 O O . ARG A 1 181 ? -6.247 7.374 21.755 1.00 95.00 181 ARG A O 1
ATOM 1363 N N . GLY A 1 182 ? -4.232 8.328 22.078 1.00 94.62 182 GLY A N 1
ATOM 1364 C CA . GLY A 1 182 ? -3.592 7.176 22.713 1.00 94.62 182 GLY A CA 1
ATOM 1365 C C . GLY A 1 182 ? -4.234 6.759 24.040 1.00 94.62 182 GLY A C 1
ATOM 1366 O O . GLY A 1 182 ? -4.099 5.599 24.437 1.00 94.62 182 GLY A O 1
ATOM 1367 N N . ALA A 1 183 ? -4.954 7.669 24.707 1.00 95.69 183 ALA A N 1
ATOM 1368 C CA . ALA A 1 183 ? -5.757 7.363 25.890 1.00 95.69 183 ALA A CA 1
ATOM 1369 C C . ALA A 1 183 ? -7.061 6.617 25.552 1.00 95.69 183 ALA A C 1
ATOM 1371 O O . ALA A 1 183 ? -7.570 5.876 26.392 1.00 95.69 183 ALA A O 1
ATOM 1372 N N . VAL A 1 184 ? -7.582 6.785 24.331 1.00 94.81 184 VAL A N 1
ATOM 1373 C CA . VAL A 1 184 ? -8.791 6.102 23.842 1.00 94.81 184 VAL A CA 1
ATOM 1374 C C . VAL A 1 184 ? -8.439 4.768 23.192 1.00 94.81 184 VAL A C 1
ATOM 1376 O O . VAL A 1 184 ? -9.037 3.743 23.507 1.00 94.81 184 VAL A O 1
ATOM 1379 N N . GLU A 1 185 ? -7.463 4.770 22.287 1.00 95.50 185 GLU A N 1
ATOM 1380 C CA . GLU A 1 185 ? -7.058 3.582 21.545 1.00 95.50 185 GLU A CA 1
ATOM 1381 C C . GLU A 1 185 ? -5.572 3.640 21.195 1.00 95.50 185 GLU A C 1
ATOM 1383 O O . GLU A 1 185 ? -5.061 4.641 20.691 1.00 95.50 185 GLU A O 1
ATOM 1388 N N . ARG A 1 186 ? -4.860 2.544 21.471 1.00 96.06 186 ARG A N 1
ATOM 1389 C CA . ARG A 1 186 ? -3.416 2.469 21.241 1.00 96.06 186 ARG A CA 1
ATOM 1390 C C . ARG A 1 186 ? -3.102 2.263 19.756 1.00 96.06 186 ARG A C 1
ATOM 1392 O O . ARG A 1 186 ? -3.813 1.509 19.089 1.00 96.06 186 ARG A O 1
ATOM 1399 N N . PRO A 1 187 ? -1.998 2.838 19.249 1.00 97.44 187 PRO A N 1
ATOM 1400 C CA . PRO A 1 187 ? -1.534 2.533 17.907 1.00 97.44 187 PRO A CA 1
ATOM 1401 C C . PRO A 1 187 ? -1.079 1.078 17.784 1.00 97.44 187 PRO A C 1
ATOM 1403 O O . PRO A 1 187 ? -0.632 0.457 18.753 1.00 97.44 187 PRO A O 1
ATOM 1406 N N . ILE A 1 188 ? -1.132 0.556 16.562 1.00 97.44 188 ILE A N 1
ATOM 1407 C CA . ILE A 1 188 ? -0.677 -0.791 16.221 1.00 97.44 188 ILE A CA 1
ATOM 1408 C C . ILE A 1 188 ? 0.468 -0.750 15.210 1.00 97.44 188 ILE A C 1
ATOM 1410 O O . ILE A 1 188 ? 0.610 0.190 14.432 1.00 97.44 188 ILE A O 1
ATOM 1414 N N . ARG A 1 189 ? 1.280 -1.808 15.185 1.00 97.12 189 ARG A N 1
ATOM 1415 C CA . ARG A 1 189 ? 2.250 -2.068 14.114 1.00 97.12 189 ARG A CA 1
ATOM 1416 C C . ARG A 1 189 ? 1.616 -2.973 13.067 1.00 97.12 189 ARG A C 1
ATOM 1418 O O . ARG A 1 189 ? 1.175 -4.068 13.408 1.00 97.12 189 ARG A O 1
ATOM 1425 N N . ALA A 1 190 ? 1.630 -2.560 11.804 1.00 97.31 190 ALA A N 1
ATOM 1426 C CA . ALA A 1 190 ? 1.216 -3.392 10.679 1.00 97.31 190 ALA A CA 1
ATOM 1427 C C . ALA A 1 190 ? 2.308 -4.425 10.329 1.00 97.31 190 ALA A C 1
ATOM 1429 O O . ALA A 1 190 ? 2.917 -4.370 9.261 1.00 97.31 190 ALA A O 1
ATOM 1430 N N . CYS A 1 191 ? 2.597 -5.340 11.260 1.00 98.38 191 CYS A N 1
ATOM 1431 C CA . CYS A 1 191 ? 3.462 -6.492 11.014 1.00 98.38 191 CYS A CA 1
ATOM 1432 C C . CYS A 1 191 ? 2.706 -7.507 10.153 1.00 98.38 191 CYS A C 1
ATOM 1434 O O . CYS A 1 191 ? 1.631 -7.967 10.539 1.00 98.38 191 CYS A O 1
ATOM 1436 N N . MET A 1 192 ? 3.247 -7.838 8.986 1.00 98.31 192 MET A N 1
ATOM 1437 C CA . MET A 1 192 ? 2.573 -8.677 7.996 1.00 98.31 192 MET A CA 1
ATOM 1438 C C . MET A 1 192 ? 3.587 -9.311 7.034 1.00 98.31 192 MET A C 1
ATOM 1440 O O . MET A 1 192 ? 4.618 -8.690 6.763 1.00 98.31 192 MET A O 1
ATOM 1444 N N . PRO A 1 193 ? 3.314 -10.513 6.497 1.00 98.62 193 PRO A N 1
ATOM 1445 C CA . PRO A 1 193 ? 4.178 -11.141 5.499 1.00 98.62 193 PRO A CA 1
ATOM 1446 C C . PRO A 1 193 ? 4.290 -10.325 4.206 1.00 98.62 193 PRO A C 1
ATOM 1448 O O . PRO A 1 193 ? 3.361 -9.590 3.845 1.00 98.62 193 PRO A O 1
ATOM 1451 N N . ALA A 1 194 ? 5.384 -10.516 3.470 1.00 98.62 194 ALA A N 1
ATOM 1452 C CA . ALA A 1 194 ? 5.539 -10.030 2.102 1.00 98.62 194 ALA A CA 1
ATOM 1453 C C . ALA A 1 194 ? 4.341 -10.452 1.229 1.00 98.62 194 ALA A C 1
ATOM 1455 O O . ALA A 1 194 ? 3.824 -11.562 1.357 1.00 98.62 194 ALA A O 1
ATOM 1456 N N . GLY A 1 195 ? 3.876 -9.561 0.351 1.00 98.50 195 GLY A N 1
ATOM 1457 C CA . GLY A 1 195 ? 2.702 -9.812 -0.493 1.00 98.50 195 GLY A CA 1
ATOM 1458 C C . GLY A 1 195 ? 1.348 -9.688 0.199 1.00 98.50 195 GLY A C 1
ATOM 1459 O O . GLY A 1 195 ? 0.316 -9.885 -0.442 1.00 98.50 195 GLY A O 1
ATOM 1460 N N . SER A 1 196 ? 1.319 -9.336 1.486 1.00 98.81 196 SER A N 1
ATOM 1461 C CA . SER A 1 196 ? 0.089 -8.833 2.101 1.00 98.81 196 SER A CA 1
ATOM 1462 C C . SER A 1 196 ? -0.333 -7.513 1.446 1.00 98.81 196 SER A C 1
ATOM 1464 O O . SER A 1 196 ? 0.468 -6.838 0.805 1.00 98.81 196 SER A O 1
ATOM 1466 N N . ILE A 1 197 ? -1.591 -7.127 1.621 1.00 98.88 197 ILE A N 1
ATOM 1467 C CA . ILE A 1 197 ? -2.148 -5.867 1.132 1.00 98.88 197 ILE A CA 1
ATOM 1468 C C . ILE A 1 197 ? -2.712 -5.117 2.332 1.00 98.88 197 ILE A C 1
ATOM 1470 O O . ILE A 1 197 ? -3.673 -5.572 2.948 1.00 98.88 197 ILE A O 1
ATOM 1474 N N . LEU A 1 198 ? -2.132 -3.968 2.662 1.00 98.88 198 LEU A N 1
ATOM 1475 C CA . LEU A 1 198 ? -2.717 -3.013 3.597 1.00 98.88 198 LEU A CA 1
ATOM 1476 C C . LEU A 1 198 ? -3.534 -1.999 2.798 1.00 98.88 198 LEU A C 1
ATOM 1478 O O . LEU A 1 198 ? -2.978 -1.224 2.026 1.00 98.88 198 LEU A O 1
ATOM 1482 N N . LEU A 1 199 ? -4.846 -2.005 3.004 1.00 98.81 199 LEU A N 1
ATOM 1483 C CA . LEU A 1 199 ? -5.750 -0.964 2.531 1.00 98.81 199 LEU A CA 1
ATOM 1484 C C . LEU A 1 199 ? -6.000 -0.010 3.689 1.00 98.81 199 LEU A C 1
ATOM 1486 O O . LEU A 1 199 ? -6.421 -0.465 4.753 1.00 98.81 199 LEU A O 1
ATOM 1490 N N . ARG A 1 200 ? -5.762 1.285 3.499 1.00 98.38 200 ARG A N 1
ATOM 1491 C CA . ARG A 1 200 ? -6.017 2.302 4.525 1.00 98.38 200 ARG A CA 1
ATOM 1492 C C . ARG A 1 200 ? -6.583 3.580 3.925 1.00 98.38 200 ARG A C 1
ATOM 1494 O O . ARG A 1 200 ? -6.235 3.931 2.804 1.00 98.38 200 ARG A O 1
ATOM 1501 N N . ASP A 1 201 ? -7.418 4.271 4.683 1.00 95.81 201 ASP A N 1
ATOM 1502 C CA . ASP A 1 201 ? -7.858 5.628 4.355 1.00 95.81 201 ASP A CA 1
ATOM 1503 C C . ASP A 1 201 ? -6.635 6.569 4.355 1.00 95.81 201 ASP A C 1
ATOM 1505 O O . ASP A 1 201 ? -5.740 6.422 5.197 1.00 95.81 201 ASP A O 1
ATOM 1509 N N . GLU A 1 202 ? -6.557 7.510 3.409 1.00 93.00 202 GLU A N 1
ATOM 1510 C CA . GLU A 1 202 ? -5.411 8.437 3.314 1.00 93.00 202 GLU A CA 1
ATOM 1511 C C . GLU A 1 202 ? -5.261 9.333 4.557 1.00 93.00 202 GLU A C 1
ATOM 1513 O O . GLU A 1 202 ? -4.164 9.796 4.878 1.00 93.00 202 GLU A O 1
ATOM 1518 N N . ARG A 1 203 ? -6.365 9.538 5.287 1.00 92.56 203 ARG A N 1
ATOM 1519 C CA . ARG A 1 203 ? -6.442 10.371 6.495 1.00 92.56 203 ARG A CA 1
ATOM 1520 C C . ARG A 1 203 ? -6.105 9.604 7.768 1.00 92.56 203 ARG A C 1
ATOM 1522 O O . ARG A 1 203 ? -6.097 10.181 8.853 1.00 92.56 203 ARG A O 1
ATOM 1529 N N . LEU A 1 204 ? -5.869 8.295 7.678 1.00 95.81 204 LEU A N 1
ATOM 1530 C CA . LEU A 1 204 ? -5.471 7.505 8.836 1.00 95.81 204 LEU A CA 1
ATOM 1531 C C . LEU A 1 204 ? -4.095 7.974 9.320 1.00 95.81 204 LEU A C 1
ATOM 1533 O O . LEU A 1 204 ? -3.125 7.948 8.556 1.00 95.81 204 LEU A O 1
ATOM 1537 N N . TRP A 1 205 ? -3.987 8.364 10.593 1.00 97.44 205 TRP A N 1
ATOM 1538 C CA . TRP A 1 205 ? -2.704 8.773 11.152 1.00 97.44 205 TRP A CA 1
ATOM 1539 C C . TRP A 1 205 ? -1.753 7.584 11.156 1.00 97.44 205 TRP A C 1
ATOM 1541 O O . TRP A 1 205 ? -2.070 6.490 11.645 1.00 97.44 205 TRP A O 1
ATOM 1551 N N . HIS A 1 206 ? -0.567 7.804 10.609 1.00 98.25 206 HIS A N 1
ATOM 1552 C CA . HIS A 1 206 ? 0.416 6.757 10.453 1.00 98.25 206 HIS A CA 1
ATOM 1553 C C . HIS A 1 206 ? 1.836 7.316 10.405 1.00 98.25 206 HIS A C 1
ATOM 1555 O O . HIS A 1 206 ? 2.072 8.518 10.279 1.00 98.25 206 HIS A O 1
ATOM 1561 N N . ARG A 1 207 ? 2.803 6.414 10.560 1.00 97.94 207 ARG A N 1
ATOM 1562 C CA . ARG A 1 207 ? 4.224 6.707 10.357 1.00 97.94 207 ARG A CA 1
ATOM 1563 C C . ARG A 1 207 ? 5.016 5.442 10.087 1.00 97.94 207 ARG A C 1
ATOM 1565 O O . ARG A 1 207 ? 4.747 4.395 10.683 1.00 97.94 207 ARG A O 1
ATOM 1572 N N . ALA A 1 208 ? 6.051 5.534 9.259 1.00 96.88 208 ALA A N 1
ATOM 1573 C CA . ALA A 1 208 ? 7.088 4.513 9.234 1.00 96.88 208 ALA A CA 1
ATOM 1574 C C . ALA A 1 208 ? 7.884 4.570 10.541 1.00 96.88 208 ALA A C 1
ATOM 1576 O O . ALA A 1 208 ? 8.257 5.643 11.027 1.00 96.88 208 ALA A O 1
ATOM 1577 N N . ARG A 1 209 ? 8.157 3.407 11.124 1.00 97.88 209 ARG A N 1
ATOM 1578 C CA . ARG A 1 209 ? 8.931 3.324 12.365 1.00 97.88 209 ARG A CA 1
ATOM 1579 C C . ARG A 1 209 ? 10.393 3.082 12.032 1.00 97.88 209 ARG A C 1
ATOM 1581 O O . ARG A 1 209 ? 10.748 2.841 10.873 1.00 97.88 209 ARG A O 1
ATOM 1588 N N . ALA A 1 210 ? 11.239 3.219 13.046 1.00 97.81 210 ALA A N 1
ATOM 1589 C CA . ALA A 1 210 ? 12.668 3.073 12.851 1.00 97.81 210 ALA A CA 1
ATOM 1590 C C . ALA A 1 210 ? 12.995 1.683 12.287 1.00 97.81 210 ALA A C 1
ATOM 1592 O O . ALA A 1 210 ? 12.430 0.688 12.742 1.00 97.81 210 ALA A O 1
ATOM 1593 N N . ASN A 1 211 ? 13.882 1.625 11.296 1.00 98.25 211 ASN A N 1
ATOM 1594 C CA . ASN A 1 211 ? 14.404 0.360 10.792 1.00 98.25 211 ASN A CA 1
ATOM 1595 C C . ASN A 1 211 ? 15.710 0.054 11.527 1.00 98.25 211 ASN A C 1
ATOM 1597 O O . ASN A 1 211 ? 16.762 0.586 11.180 1.00 98.25 211 ASN A O 1
ATOM 1601 N N . ALA A 1 212 ? 15.630 -0.793 12.551 1.00 97.25 212 ALA A N 1
ATOM 1602 C CA . ALA A 1 212 ? 16.781 -1.198 13.354 1.00 97.25 212 ALA A CA 1
ATOM 1603 C C . ALA A 1 212 ? 17.585 -2.348 12.719 1.00 97.25 212 ALA A C 1
ATOM 1605 O O . ALA A 1 212 ? 18.593 -2.774 13.276 1.00 97.25 212 ALA A O 1
ATOM 1606 N N . THR A 1 213 ? 17.152 -2.855 11.560 1.00 97.75 213 THR A N 1
ATOM 1607 C CA . THR A 1 213 ? 17.814 -3.969 10.871 1.00 97.75 213 THR A CA 1
ATOM 1608 C C . THR A 1 213 ? 18.847 -3.491 9.855 1.00 97.75 213 THR A C 1
ATOM 1610 O O . THR A 1 213 ? 18.926 -2.314 9.505 1.00 97.75 213 THR A O 1
ATOM 1613 N N . THR A 1 214 ? 19.603 -4.442 9.306 1.00 96.06 214 THR A N 1
ATOM 1614 C CA . THR A 1 214 ? 20.533 -4.236 8.185 1.00 96.06 214 THR A CA 1
ATOM 1615 C C . THR A 1 214 ? 19.877 -4.417 6.812 1.00 96.06 214 THR A C 1
ATOM 1617 O O . THR A 1 214 ? 20.549 -4.336 5.784 1.00 96.06 214 THR A O 1
ATOM 1620 N N . THR A 1 215 ? 18.563 -4.664 6.768 1.00 95.75 215 THR A N 1
ATOM 1621 C CA . THR A 1 215 ? 17.832 -4.952 5.529 1.00 95.75 215 THR A CA 1
ATOM 1622 C C . THR A 1 215 ? 17.044 -3.738 5.050 1.00 95.75 215 THR A C 1
ATOM 1624 O O . THR A 1 215 ? 16.457 -3.002 5.840 1.00 95.75 215 THR A O 1
ATOM 1627 N N . ILE A 1 216 ? 17.003 -3.529 3.732 1.00 97.31 216 ILE A N 1
ATOM 1628 C CA . ILE A 1 216 ? 16.131 -2.519 3.125 1.00 97.31 216 ILE A CA 1
ATOM 1629 C C . ILE A 1 216 ? 14.689 -3.026 3.191 1.00 97.31 216 ILE A C 1
ATOM 1631 O O . ILE A 1 216 ? 14.364 -4.035 2.551 1.00 97.31 216 ILE A O 1
ATOM 1635 N N . ARG A 1 217 ? 13.819 -2.313 3.915 1.00 97.56 217 ARG A N 1
ATOM 1636 C CA . ARG A 1 217 ? 12.378 -2.580 3.943 1.00 97.56 217 ARG A CA 1
ATOM 1637 C C . ARG A 1 217 ? 11.689 -1.749 2.873 1.00 97.56 217 ARG A C 1
ATOM 1639 O O . ARG A 1 217 ? 11.772 -0.522 2.884 1.00 97.56 217 ARG A O 1
ATOM 1646 N N . ALA A 1 218 ? 11.005 -2.423 1.958 1.00 97.50 218 ALA A N 1
ATOM 1647 C CA . ALA A 1 218 ? 10.390 -1.821 0.783 1.00 97.50 218 ALA A CA 1
ATOM 1648 C C . ALA A 1 218 ? 8.917 -2.210 0.674 1.00 97.50 218 ALA A C 1
ATOM 1650 O O . ALA A 1 218 ? 8.521 -3.308 1.074 1.00 97.50 218 ALA A O 1
ATOM 1651 N N . MET A 1 219 ? 8.117 -1.312 0.111 1.00 98.06 219 MET A N 1
ATOM 1652 C CA . MET A 1 219 ? 6.734 -1.585 -0.266 1.00 98.06 219 MET A CA 1
ATOM 1653 C C . MET A 1 219 ? 6.346 -0.808 -1.506 1.00 98.06 219 MET A C 1
ATOM 1655 O O . MET A 1 219 ? 6.856 0.292 -1.719 1.00 98.06 219 MET A O 1
ATOM 1659 N N . LEU A 1 220 ? 5.398 -1.353 -2.256 1.00 98.50 220 LEU A N 1
ATOM 1660 C CA . LEU A 1 220 ? 4.670 -0.604 -3.269 1.00 98.50 220 LEU A CA 1
ATOM 1661 C C . LEU A 1 220 ? 3.578 0.241 -2.608 1.00 98.50 220 LEU A C 1
ATOM 1663 O O . LEU A 1 220 ? 3.007 -0.155 -1.585 1.00 98.50 220 LEU A O 1
ATOM 1667 N N . GLY A 1 221 ? 3.296 1.390 -3.208 1.00 97.06 221 GLY A N 1
ATOM 1668 C CA . GLY A 1 221 ? 2.224 2.299 -2.834 1.00 97.06 221 GLY A CA 1
ATOM 1669 C C . GLY A 1 221 ? 1.337 2.598 -4.035 1.00 97.06 221 GLY A C 1
ATOM 1670 O O . GLY A 1 221 ? 1.827 2.900 -5.124 1.00 97.06 221 GLY A O 1
ATOM 1671 N N . PHE A 1 222 ? 0.028 2.527 -3.827 1.00 97.25 222 PHE A N 1
ATOM 1672 C CA . PHE A 1 222 ? -0.962 2.971 -4.797 1.00 97.25 222 PHE A CA 1
ATOM 1673 C C . PHE A 1 222 ? -1.911 3.954 -4.134 1.00 97.25 222 PHE A C 1
ATOM 1675 O O . PHE A 1 222 ? -2.354 3.718 -3.011 1.00 97.25 222 PHE A O 1
ATOM 1682 N N . ILE A 1 223 ? -2.244 5.023 -4.852 1.00 94.81 223 ILE A N 1
ATOM 1683 C CA . ILE A 1 223 ? -3.257 5.995 -4.431 1.00 94.81 223 ILE A CA 1
ATOM 1684 C C . ILE A 1 223 ? -4.486 5.759 -5.300 1.00 94.81 223 ILE A C 1
ATOM 1686 O O . ILE A 1 223 ? -4.427 5.922 -6.524 1.00 94.81 223 ILE A O 1
ATOM 1690 N N . VAL A 1 224 ? -5.578 5.324 -4.677 1.00 95.00 224 VAL A N 1
ATOM 1691 C CA . VAL A 1 224 ? -6.835 4.999 -5.352 1.00 95.00 224 VAL A CA 1
ATOM 1692 C C . VAL A 1 224 ? -7.900 5.993 -4.931 1.00 95.00 224 VAL A C 1
ATOM 1694 O O . VAL A 1 224 ? -8.150 6.175 -3.746 1.00 95.00 224 VAL A O 1
ATOM 1697 N N . ASN A 1 225 ? -8.544 6.600 -5.920 1.00 91.69 225 ASN A N 1
ATOM 1698 C CA . ASN A 1 225 ? -9.583 7.601 -5.741 1.00 91.69 225 ASN A CA 1
ATOM 1699 C C . ASN A 1 225 ? -10.936 7.010 -6.146 1.00 91.69 225 ASN A C 1
ATOM 1701 O O . ASN A 1 225 ? -11.009 6.212 -7.083 1.00 91.69 225 ASN A O 1
ATOM 1705 N N . GLY A 1 226 ? -12.003 7.408 -5.468 1.00 90.25 226 GLY A N 1
ATOM 1706 C CA . GLY A 1 226 ? -13.367 6.970 -5.743 1.00 90.25 226 GLY A CA 1
ATOM 1707 C C . GLY A 1 226 ? -14.391 7.933 -5.155 1.00 90.25 226 GLY A C 1
ATOM 1708 O O . GLY A 1 226 ? -14.037 8.993 -4.645 1.00 90.25 226 GLY A O 1
ATOM 1709 N N . GLY A 1 227 ? -15.671 7.570 -5.230 1.00 83.31 227 GLY A N 1
ATOM 1710 C CA . GLY A 1 227 ? -16.745 8.388 -4.656 1.00 83.31 227 GLY A CA 1
ATOM 1711 C C . GLY A 1 227 ? -16.887 9.760 -5.314 1.00 83.31 227 GLY A C 1
ATOM 1712 O O . GLY A 1 227 ? -17.284 10.715 -4.641 1.00 83.31 227 GLY A O 1
ATOM 1713 N N . PHE A 1 228 ? -16.532 9.844 -6.603 1.00 80.62 228 PHE A N 1
ATOM 1714 C CA . PHE A 1 228 ? -16.527 11.077 -7.384 1.00 80.62 228 PHE A CA 1
ATOM 1715 C C . PHE A 1 228 ? -17.900 11.747 -7.372 1.00 80.62 228 PHE A C 1
ATOM 1717 O O . PHE A 1 228 ? -18.914 11.117 -7.684 1.00 80.62 228 PHE A O 1
ATOM 1724 N N . ASP A 1 229 ? -17.930 13.044 -7.077 1.00 74.81 229 ASP A N 1
ATOM 1725 C CA . ASP A 1 229 ? -19.115 13.859 -7.327 1.00 74.81 229 ASP A CA 1
ATOM 1726 C C . ASP A 1 229 ? -19.225 14.109 -8.835 1.00 74.81 229 ASP A C 1
ATOM 1728 O O . ASP A 1 229 ? -18.530 14.962 -9.380 1.00 74.81 229 ASP A O 1
ATOM 1732 N N . ALA A 1 230 ? -20.119 13.391 -9.518 1.00 70.31 230 ALA A N 1
ATOM 1733 C CA . ALA A 1 230 ? -20.305 13.498 -10.967 1.00 70.31 230 ALA A CA 1
ATOM 1734 C C . ALA A 1 230 ? -20.630 14.926 -11.462 1.00 70.31 230 ALA A C 1
ATOM 1736 O O . ALA A 1 230 ? -20.460 15.212 -12.648 1.00 70.31 230 ALA A O 1
ATOM 1737 N N . ALA A 1 231 ? -21.085 15.834 -10.588 1.00 68.25 231 ALA A N 1
ATOM 1738 C CA . ALA A 1 231 ? -21.321 17.233 -10.939 1.00 68.25 231 ALA A CA 1
ATOM 1739 C C . ALA A 1 231 ? -20.044 18.097 -10.906 1.00 68.25 231 ALA A C 1
ATOM 1741 O O . ALA A 1 231 ? -20.033 19.196 -11.466 1.00 68.25 231 ALA A O 1
ATOM 1742 N N . ARG A 1 232 ? -18.974 17.638 -10.244 1.00 66.88 232 ARG A N 1
ATOM 1743 C CA . ARG A 1 232 ? -17.761 18.432 -9.951 1.00 66.88 232 ARG A CA 1
ATOM 1744 C C . ARG A 1 232 ? -16.463 17.751 -10.385 1.00 66.88 232 ARG A C 1
ATOM 1746 O O . ARG A 1 232 ? -15.482 18.422 -10.724 1.00 66.88 232 ARG A O 1
ATOM 1753 N N . GLU A 1 233 ? -16.462 16.430 -10.418 1.00 71.44 233 GLU A N 1
ATOM 1754 C CA . GLU A 1 233 ? -15.303 15.567 -10.559 1.00 71.44 233 GLU A CA 1
ATOM 1755 C C . GLU A 1 233 ? -15.526 14.579 -11.700 1.00 71.44 233 GLU A C 1
ATOM 1757 O O . GLU A 1 233 ? -16.636 14.128 -11.970 1.00 71.44 233 GLU A O 1
ATOM 1762 N N . THR A 1 234 ? -14.446 14.246 -12.399 1.00 69.12 234 THR A N 1
ATOM 1763 C CA . THR A 1 234 ? -14.467 13.184 -13.407 1.00 69.12 234 THR A CA 1
ATOM 1764 C C . THR A 1 234 ? -13.262 12.282 -13.182 1.00 69.12 234 THR A C 1
ATOM 1766 O O . THR A 1 234 ? -12.189 12.792 -12.837 1.00 69.12 234 THR A O 1
ATOM 1769 N N . PRO A 1 235 ? -13.387 10.963 -13.408 1.00 70.25 235 PRO A N 1
ATOM 1770 C CA . PRO A 1 235 ? -12.263 10.053 -13.207 1.00 70.25 235 PRO A CA 1
ATOM 1771 C C . PRO A 1 235 ? -11.081 10.349 -14.158 1.00 70.25 235 PRO A C 1
ATOM 1773 O O . PRO A 1 235 ? -9.940 9.986 -13.880 1.00 70.25 235 PRO A O 1
ATOM 1776 N N . ASP A 1 236 ? -11.326 11.083 -15.249 1.00 73.75 236 ASP A N 1
ATOM 1777 C CA . ASP A 1 236 ? -10.309 11.560 -16.198 1.00 73.75 236 ASP A CA 1
ATOM 1778 C C . ASP A 1 236 ? -9.391 12.647 -15.613 1.00 73.75 236 ASP A C 1
ATOM 1780 O O . ASP A 1 236 ? -8.306 12.886 -16.139 1.00 73.75 236 ASP A O 1
ATOM 1784 N N . ARG A 1 237 ? -9.799 13.303 -14.515 1.00 75.12 237 ARG A N 1
ATOM 1785 C CA . ARG A 1 237 ? -8.976 14.294 -13.800 1.00 75.12 237 ARG A CA 1
ATOM 1786 C C . ARG A 1 237 ? -8.027 13.667 -12.780 1.00 75.12 237 ARG A C 1
ATOM 1788 O O . ARG A 1 237 ? -7.195 14.384 -12.226 1.00 75.12 237 ARG A O 1
ATOM 1795 N N . ILE A 1 238 ? -8.132 12.359 -12.529 1.00 78.94 238 ILE A N 1
ATOM 1796 C CA . ILE A 1 238 ? -7.204 11.667 -11.635 1.00 78.94 238 ILE A CA 1
ATOM 1797 C C . ILE A 1 238 ? -5.799 11.653 -12.248 1.00 78.94 238 ILE A C 1
ATOM 1799 O O . ILE A 1 238 ? -5.676 11.326 -13.436 1.00 78.94 238 ILE A O 1
ATOM 1803 N N . PRO A 1 239 ? -4.752 11.995 -11.463 1.00 76.56 239 PRO A N 1
ATOM 1804 C CA . PRO A 1 239 ? -3.383 12.060 -11.949 1.00 76.56 239 PRO A CA 1
ATOM 1805 C C . PRO A 1 239 ? -2.951 10.816 -12.717 1.00 76.56 239 PRO A C 1
ATOM 1807 O O . PRO A 1 239 ? -3.370 9.690 -12.446 1.00 76.56 239 PRO A O 1
ATOM 1810 N N . CYS A 1 240 ? -2.089 11.045 -13.702 1.00 78.94 240 CYS A N 1
ATOM 1811 C CA . CYS A 1 240 ? -1.521 9.972 -14.489 1.00 78.94 240 CYS A CA 1
ATOM 1812 C C . CYS A 1 240 ? -0.524 9.174 -13.646 1.00 78.94 240 CYS A C 1
ATOM 1814 O O . CYS A 1 240 ? 0.366 9.764 -13.035 1.00 78.94 240 CYS A O 1
ATOM 1816 N N . ILE A 1 241 ? -0.574 7.839 -13.715 1.00 87.44 241 ILE A N 1
ATOM 1817 C CA . ILE A 1 241 ? 0.412 6.976 -13.039 1.00 87.44 241 ILE A CA 1
ATOM 1818 C C . ILE A 1 241 ? 1.823 7.069 -13.639 1.00 87.44 241 ILE A C 1
ATOM 1820 O O . ILE A 1 241 ? 2.692 6.282 -13.270 1.00 87.44 241 ILE A O 1
ATOM 1824 N N . GLY A 1 242 ? 2.056 7.970 -14.591 1.00 87.25 242 GLY A N 1
ATOM 1825 C CA . GLY A 1 242 ? 3.299 8.116 -15.332 1.00 87.25 242 GLY A CA 1
ATOM 1826 C C . GLY A 1 242 ? 3.331 7.307 -16.635 1.00 87.25 242 GLY A C 1
ATOM 1827 O O . GLY A 1 242 ? 2.326 6.716 -17.049 1.00 87.25 242 GLY A O 1
ATOM 1828 N N . PRO A 1 243 ? 4.480 7.322 -17.334 1.00 91.25 243 PRO A N 1
ATOM 1829 C CA . PRO A 1 243 ? 4.644 6.601 -18.582 1.00 91.25 243 PRO A CA 1
ATOM 1830 C C . PRO A 1 243 ? 4.672 5.083 -18.361 1.00 91.25 243 PRO A C 1
ATOM 1832 O O . PRO A 1 243 ? 5.283 4.604 -17.409 1.00 91.25 243 PRO A O 1
ATOM 1835 N N . VAL A 1 244 ? 4.050 4.329 -19.265 1.00 92.88 244 VAL A N 1
ATOM 1836 C CA . VAL A 1 244 ? 4.138 2.859 -19.343 1.00 92.88 244 VAL A CA 1
ATOM 1837 C C . VAL A 1 244 ? 4.272 2.435 -20.810 1.00 92.88 244 VAL A C 1
ATOM 1839 O O . VAL A 1 244 ? 3.784 3.159 -21.688 1.00 92.88 244 VAL A O 1
ATOM 1842 N N . PRO A 1 245 ? 4.900 1.287 -21.122 1.00 93.81 245 PRO A N 1
ATOM 1843 C CA . PRO A 1 245 ? 5.035 0.842 -22.506 1.00 93.81 245 PRO A CA 1
ATOM 1844 C C . PRO A 1 245 ? 3.666 0.645 -23.167 1.00 93.81 245 PRO A C 1
ATOM 1846 O O . PRO A 1 245 ? 2.790 -0.002 -22.593 1.00 93.81 245 PRO A O 1
ATOM 1849 N N . ARG A 1 246 ? 3.470 1.140 -24.395 1.00 94.88 246 ARG A N 1
ATOM 1850 C CA . ARG A 1 246 ? 2.194 1.025 -25.131 1.00 94.88 246 ARG A CA 1
ATOM 1851 C C . ARG A 1 246 ? 1.704 -0.418 -25.273 1.00 94.88 246 ARG A C 1
ATOM 1853 O O . ARG A 1 246 ? 0.500 -0.654 -25.247 1.00 94.88 246 ARG A O 1
ATOM 1860 N N . ALA A 1 247 ? 2.621 -1.382 -25.349 1.00 94.00 247 ALA A N 1
ATOM 1861 C CA . ALA A 1 247 ? 2.301 -2.810 -25.394 1.00 94.00 247 ALA A CA 1
ATOM 1862 C C . ALA A 1 247 ? 1.482 -3.298 -24.178 1.00 94.00 247 ALA A C 1
ATOM 1864 O O . ALA A 1 247 ? 0.765 -4.288 -24.276 1.00 94.00 247 ALA A O 1
ATOM 1865 N N . THR A 1 248 ? 1.527 -2.579 -23.051 1.00 95.69 248 THR A N 1
ATOM 1866 C CA . THR A 1 248 ? 0.773 -2.898 -21.827 1.00 95.69 248 THR A CA 1
ATOM 1867 C C . THR A 1 248 ? -0.671 -2.385 -21.849 1.00 95.69 248 THR A C 1
ATOM 1869 O O . THR A 1 248 ? -1.420 -2.628 -20.908 1.00 95.69 248 THR A O 1
ATOM 1872 N N . ALA A 1 249 ? -1.115 -1.705 -22.914 1.00 95.94 249 ALA A N 1
ATOM 1873 C CA . ALA A 1 249 ? -2.464 -1.138 -22.975 1.00 95.94 249 ALA A CA 1
ATOM 1874 C C . ALA A 1 249 ? -3.570 -2.187 -22.784 1.00 95.94 249 ALA A C 1
ATOM 1876 O O . ALA A 1 249 ? -4.510 -1.955 -22.026 1.00 95.94 249 ALA A O 1
ATOM 1877 N N . GLY A 1 250 ? -3.422 -3.363 -23.405 1.00 97.19 250 GLY A N 1
ATOM 1878 C CA . GLY A 1 250 ? -4.360 -4.474 -23.222 1.00 97.19 250 GLY A CA 1
ATOM 1879 C C . GLY A 1 250 ? -4.369 -5.023 -21.792 1.00 97.19 250 GLY A C 1
ATOM 1880 O O . GLY A 1 250 ? -5.427 -5.394 -21.294 1.00 97.19 250 GLY A O 1
ATOM 1881 N N . PHE A 1 251 ? -3.217 -5.013 -21.111 1.00 97.31 251 PHE A N 1
ATOM 1882 C CA . PHE A 1 251 ? -3.117 -5.407 -19.705 1.00 97.31 251 PHE A CA 1
ATOM 1883 C C . PHE A 1 251 ? -3.925 -4.458 -18.814 1.00 97.31 251 PHE A C 1
ATOM 1885 O O . PHE A 1 251 ? -4.806 -4.915 -18.094 1.00 97.31 251 PHE A O 1
ATOM 1892 N N . PHE A 1 252 ? -3.696 -3.143 -18.916 1.00 96.62 252 PHE A N 1
ATOM 1893 C CA . PHE A 1 252 ? -4.428 -2.155 -18.113 1.00 96.62 252 PHE A CA 1
ATOM 1894 C C . PHE A 1 252 ? -5.934 -2.154 -18.402 1.00 96.62 252 PHE A C 1
ATOM 1896 O O . PHE A 1 252 ? -6.723 -2.010 -17.474 1.00 96.62 252 PHE A O 1
ATOM 1903 N N . ALA A 1 253 ? -6.339 -2.362 -19.659 1.00 96.38 253 ALA A N 1
ATOM 1904 C CA . ALA A 1 253 ? -7.751 -2.455 -20.036 1.00 96.38 253 ALA A CA 1
ATOM 1905 C C . ALA A 1 253 ? -8.465 -3.692 -19.456 1.00 96.38 253 ALA A C 1
ATOM 1907 O O . ALA A 1 253 ? -9.688 -3.690 -19.347 1.00 96.38 253 ALA A O 1
ATOM 1908 N N . ALA A 1 254 ? -7.721 -4.743 -19.096 1.00 97.12 254 ALA A N 1
ATOM 1909 C CA . ALA A 1 254 ? -8.264 -5.983 -18.545 1.00 97.12 254 ALA A CA 1
ATOM 1910 C C . ALA A 1 254 ? -8.323 -6.008 -17.005 1.00 97.12 254 ALA A C 1
ATOM 1912 O O . ALA A 1 254 ? -8.862 -6.959 -16.431 1.00 97.12 254 ALA A O 1
ATOM 1913 N N . LEU A 1 255 ? -7.758 -5.006 -16.320 1.00 97.19 255 LEU A N 1
ATOM 1914 C CA . LEU A 1 255 ? -7.771 -4.945 -14.858 1.00 97.19 255 LEU A CA 1
ATOM 1915 C C . LEU A 1 255 ? -9.177 -4.611 -14.329 1.00 97.19 255 LEU A C 1
ATOM 1917 O O . LEU A 1 255 ? -9.909 -3.845 -14.952 1.00 97.19 255 LEU A O 1
ATOM 1921 N N . PRO A 1 256 ? -9.556 -5.123 -13.142 1.00 95.62 256 PRO A N 1
ATOM 1922 C CA . PRO A 1 256 ? -10.837 -4.799 -12.507 1.00 95.62 256 PRO A CA 1
ATOM 1923 C C . PRO A 1 256 ? -10.886 -3.378 -11.920 1.00 95.62 256 PRO A C 1
ATOM 1925 O O . PRO A 1 256 ? -11.885 -2.998 -11.323 1.00 95.62 256 PRO A O 1
ATOM 1928 N N . ILE A 1 257 ? -9.811 -2.604 -12.061 1.00 95.19 257 ILE A N 1
ATOM 1929 C CA . ILE A 1 257 ? -9.676 -1.227 -11.596 1.00 95.19 257 ILE A CA 1
ATOM 1930 C C . ILE A 1 257 ? -9.177 -0.365 -12.746 1.00 95.19 257 ILE A C 1
ATOM 1932 O O . ILE A 1 257 ? -8.355 -0.795 -13.560 1.00 95.19 257 ILE A O 1
ATOM 1936 N N . ARG A 1 258 ? -9.653 0.878 -12.794 1.00 94.00 258 ARG A N 1
ATOM 1937 C CA . ARG A 1 258 ? -9.225 1.834 -13.802 1.00 94.00 258 ARG A CA 1
ATOM 1938 C C . ARG A 1 258 ? -7.886 2.466 -13.420 1.00 94.00 258 ARG A C 1
ATOM 1940 O O . ARG A 1 258 ? -7.639 2.825 -12.272 1.00 94.00 258 ARG A O 1
ATOM 1947 N N . TYR A 1 259 ? -7.057 2.676 -14.430 1.00 93.00 259 TYR A N 1
ATOM 1948 C CA . TYR A 1 259 ? -5.828 3.456 -14.359 1.00 93.00 259 TYR A CA 1
ATOM 1949 C C . TYR A 1 259 ? -5.870 4.584 -15.390 1.00 93.00 259 TYR A C 1
ATOM 1951 O O . TYR A 1 259 ? -6.512 4.443 -16.432 1.00 93.00 259 TYR A O 1
ATOM 1959 N N . ASN A 1 260 ? -5.110 5.654 -15.147 1.00 88.19 260 ASN A N 1
ATOM 1960 C CA . ASN A 1 260 ? -4.834 6.698 -16.139 1.00 88.19 260 ASN A CA 1
ATOM 1961 C C . ASN A 1 260 ? -3.344 6.662 -16.555 1.00 88.19 260 ASN A C 1
ATOM 1963 O O . ASN A 1 260 ? -2.560 7.491 -16.100 1.00 88.19 260 ASN A O 1
ATOM 1967 N N . PRO A 1 261 ? -2.889 5.682 -17.359 1.00 90.31 261 PRO A N 1
ATOM 1968 C CA . PRO A 1 261 ? -1.496 5.605 -17.800 1.00 90.31 261 PRO A CA 1
ATOM 1969 C C . PRO A 1 261 ? -1.194 6.533 -18.985 1.00 90.31 261 PRO A C 1
ATOM 1971 O O . PRO A 1 261 ? -2.027 6.738 -19.867 1.00 90.31 261 PRO A O 1
ATOM 1974 N N . ARG A 1 262 ? 0.050 7.019 -19.082 1.00 90.94 262 ARG A N 1
ATOM 1975 C CA . ARG A 1 262 ? 0.570 7.646 -20.309 1.00 90.94 262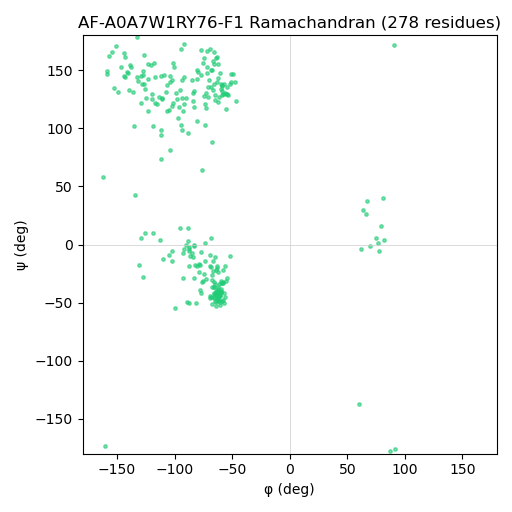 ARG A CA 1
ATOM 1976 C C . ARG A 1 262 ? 1.306 6.597 -21.137 1.00 90.94 262 ARG A C 1
ATOM 1978 O O . ARG A 1 262 ? 2.446 6.260 -20.840 1.00 90.94 262 ARG A O 1
ATOM 1985 N N . PHE A 1 263 ? 0.687 6.089 -22.193 1.00 93.12 263 PHE A N 1
ATOM 1986 C CA . PHE A 1 263 ? 1.352 5.113 -23.060 1.00 93.12 263 PHE A CA 1
ATOM 1987 C C . PHE A 1 263 ? 2.468 5.756 -23.890 1.00 93.12 263 PHE A C 1
ATOM 1989 O O . PHE A 1 263 ? 2.229 6.734 -24.601 1.00 93.12 263 PHE A O 1
ATOM 1996 N N . VAL A 1 264 ? 3.670 5.183 -23.821 1.00 93.31 264 VAL A N 1
ATOM 1997 C CA . VAL A 1 264 ? 4.846 5.596 -24.603 1.00 93.31 264 VAL A CA 1
ATOM 1998 C C . VAL A 1 264 ? 5.351 4.453 -25.479 1.00 93.31 264 VAL A C 1
ATOM 2000 O O . VAL A 1 264 ? 5.129 3.280 -25.173 1.00 93.31 264 VAL A O 1
ATOM 2003 N N . ASP A 1 265 ? 6.021 4.793 -26.577 1.00 91.88 265 ASP A N 1
ATOM 2004 C CA . ASP A 1 265 ? 6.654 3.808 -27.453 1.00 91.88 265 ASP A CA 1
ATOM 2005 C C . ASP A 1 265 ? 8.035 3.426 -26.900 1.00 91.88 265 ASP A C 1
ATOM 2007 O O . ASP A 1 265 ? 8.825 4.296 -26.537 1.00 91.88 265 ASP A O 1
ATOM 2011 N N . GLY A 1 266 ? 8.324 2.125 -26.831 1.00 84.56 266 GLY A N 1
ATOM 2012 C CA . GLY A 1 266 ? 9.575 1.605 -26.271 1.00 84.56 266 GLY A CA 1
ATOM 2013 C C . GLY A 1 266 ? 9.558 1.381 -24.748 1.00 84.56 266 GLY A C 1
ATOM 2014 O O . GLY A 1 266 ? 8.517 1.525 -24.099 1.00 84.56 266 GLY A O 1
ATOM 2015 N N . PRO A 1 267 ? 10.698 0.950 -24.174 1.00 82.25 267 PRO A N 1
ATOM 2016 C CA . PRO A 1 267 ? 10.820 0.672 -22.747 1.00 82.25 267 PRO A CA 1
ATOM 2017 C C . PRO A 1 267 ? 10.812 1.959 -21.911 1.00 82.25 267 PRO A C 1
ATOM 2019 O O . PRO A 1 267 ? 11.236 3.022 -22.363 1.00 82.25 267 PRO A O 1
ATOM 2022 N N . VAL A 1 268 ? 10.363 1.846 -20.661 1.00 84.88 268 VAL A N 1
ATOM 2023 C CA . VAL A 1 268 ? 10.378 2.936 -19.678 1.00 84.88 268 VAL A CA 1
ATOM 2024 C C . VAL A 1 268 ? 11.556 2.731 -18.728 1.00 84.88 268 VAL A C 1
ATOM 2026 O O . VAL A 1 268 ? 11.635 1.697 -18.072 1.00 84.88 268 VAL A O 1
ATOM 2029 N N . ASP A 1 269 ? 12.467 3.708 -18.639 1.00 80.50 269 ASP A N 1
ATOM 2030 C CA . ASP A 1 269 ? 13.506 3.705 -17.600 1.00 80.50 269 ASP A CA 1
ATOM 2031 C C . ASP A 1 269 ? 12.913 4.237 -16.291 1.00 80.50 269 ASP A C 1
ATOM 2033 O O . ASP A 1 269 ? 12.671 5.439 -16.144 1.00 80.50 269 ASP A O 1
ATOM 2037 N N . ASN A 1 270 ? 12.685 3.331 -15.339 1.00 76.50 270 ASN A N 1
ATOM 2038 C CA . ASN A 1 270 ? 12.106 3.657 -14.037 1.00 76.50 270 ASN A CA 1
ATOM 2039 C C . ASN A 1 270 ? 12.947 4.710 -13.287 1.00 76.50 270 ASN A C 1
ATOM 2041 O O . ASN A 1 270 ? 12.385 5.602 -12.659 1.00 76.50 270 ASN A O 1
ATOM 2045 N N . ARG A 1 271 ? 14.277 4.722 -13.449 1.00 69.81 271 ARG A N 1
ATOM 2046 C CA . ARG A 1 271 ? 15.174 5.672 -12.757 1.00 69.81 271 ARG A CA 1
ATOM 2047 C C . ARG A 1 271 ? 15.010 7.116 -13.235 1.00 69.81 271 ARG A C 1
ATOM 2049 O O . ARG A 1 271 ? 15.409 8.057 -12.552 1.00 69.81 271 ARG A O 1
ATOM 2056 N N . CYS A 1 272 ? 14.436 7.319 -14.419 1.00 65.56 272 CYS A N 1
ATOM 2057 C CA . CYS A 1 272 ? 14.147 8.651 -14.947 1.00 65.56 272 CYS A CA 1
ATOM 2058 C C . CYS A 1 272 ? 12.787 9.195 -14.480 1.00 65.56 272 CYS A C 1
ATOM 2060 O O . CYS A 1 272 ? 12.504 10.373 -14.702 1.00 65.56 272 CYS A O 1
ATOM 2062 N N . LEU A 1 273 ? 11.951 8.368 -13.842 1.00 67.38 273 LEU A N 1
ATOM 2063 C CA . LEU A 1 273 ? 10.614 8.760 -13.387 1.00 67.38 273 LEU A CA 1
ATOM 2064 C C . LEU A 1 273 ? 10.627 9.483 -12.046 1.00 67.38 273 LEU A C 1
ATOM 2066 O O . LEU A 1 273 ? 9.797 10.365 -11.831 1.00 67.38 273 LEU A O 1
ATOM 2070 N N . ASP A 1 274 ? 11.613 9.192 -11.198 1.00 53.91 274 ASP A N 1
ATOM 2071 C CA . ASP A 1 274 ? 11.766 9.811 -9.876 1.00 53.91 274 ASP A CA 1
ATOM 2072 C C . ASP A 1 274 ? 12.050 11.325 -9.947 1.00 53.91 274 ASP A C 1
ATOM 2074 O O . ASP A 1 274 ? 11.933 12.035 -8.953 1.00 53.91 274 ASP A O 1
ATOM 2078 N N . ARG A 1 275 ? 12.338 11.864 -11.144 1.00 40.75 275 ARG A N 1
ATOM 2079 C CA . ARG A 1 275 ? 12.491 13.310 -11.390 1.00 40.75 275 ARG A CA 1
ATOM 2080 C C . ARG A 1 275 ? 11.180 14.039 -11.719 1.00 40.75 275 ARG A C 1
ATOM 2082 O O . ARG A 1 275 ? 11.215 15.247 -11.932 1.00 40.75 275 ARG A O 1
ATOM 2089 N N . LEU A 1 276 ? 10.043 13.339 -11.809 1.00 34.28 276 LEU A N 1
ATOM 2090 C CA . LEU A 1 276 ? 8.790 13.886 -12.362 1.00 34.28 276 LEU A CA 1
ATOM 2091 C C . LEU A 1 276 ? 7.593 13.923 -11.397 1.00 34.28 276 LEU A C 1
ATOM 2093 O O . LEU A 1 276 ? 6.487 14.224 -11.839 1.00 34.28 276 LEU A O 1
ATOM 2097 N N . GLY A 1 277 ? 7.769 13.667 -10.099 1.00 32.19 277 GLY A N 1
ATOM 2098 C CA . GLY A 1 277 ? 6.619 13.603 -9.191 1.00 32.19 277 GLY A CA 1
ATOM 2099 C C . GLY A 1 277 ? 6.960 13.739 -7.719 1.00 32.19 277 GLY A C 1
ATOM 2100 O O . GLY A 1 277 ? 6.625 12.860 -6.934 1.00 32.19 277 GLY A O 1
ATOM 2101 N N . GLY A 1 278 ? 7.600 14.846 -7.341 1.00 26.91 278 GLY A N 1
ATOM 2102 C CA . GLY A 1 278 ? 7.567 15.313 -5.959 1.00 26.91 278 GLY A CA 1
ATOM 2103 C C . GLY A 1 278 ? 6.148 15.762 -5.616 1.00 26.91 278 GLY A C 1
ATOM 2104 O O . GLY A 1 278 ? 5.801 16.920 -5.814 1.00 26.91 278 GLY A O 1
ATOM 2105 N N . MET A 1 279 ? 5.322 14.835 -5.143 1.00 29.27 279 MET A N 1
ATOM 2106 C CA . MET A 1 279 ? 4.193 15.163 -4.280 1.00 29.27 279 MET A CA 1
ATOM 2107 C C . MET A 1 279 ? 4.600 14.751 -2.871 1.00 29.27 279 MET A C 1
ATOM 2109 O O . MET A 1 279 ? 4.332 13.638 -2.424 1.00 29.27 279 MET A O 1
ATOM 2113 N N . THR A 1 280 ? 5.371 15.638 -2.243 1.00 28.34 280 THR A N 1
ATOM 2114 C CA . THR A 1 280 ? 5.419 15.770 -0.787 1.00 28.34 280 THR A CA 1
ATOM 2115 C C . THR A 1 280 ? 4.193 16.511 -0.313 1.00 28.34 280 THR A C 1
ATOM 2117 O O . THR A 1 280 ? 3.816 17.487 -0.999 1.00 28.34 280 THR A O 1
#

pLDDT: mean 89.97, std 13.69, range [26.91, 98.88]

Secondary structure (DSSP, 8-state):
-EEEPPHHHHHHTS--TTHHHHHHHHHHHHSEEEEES-S-HHHHHHHHHHHHHHHHHHHHHH--SEE--PPP-SGGG--HHHHT-HHHHHHHHHHH-SS-EEEEEEEEEE-TTPPPPPPB-SS----SS-GGG-S--EEEEEEESS-B-TTTTPPEE-TTGGGS---TT--BPPHHHHHHHHHHS--EE--B-TT-EEEEETTS-EEPPP--SSSPEEEEEEEEE----TTT--GGGSPP--EEEGGGHHHHHTSSSEE--EEESS---GGGTTTS----

Nearest PDB structures (foldseek):
  8h7v-assembly1_A  TM=7.012E-01  e=9.481E-13  uncultured bacterium esnapd13
  7dt0-assembly3_C  TM=7.216E-01  e=4.429E-12  uncultured bacterium esnapd13
  7dt0-assembly2_B  TM=7.409E-01  e=1.088E-11  uncultured bacterium esnapd13
  4xcb-assembly1_D  TM=7.298E-01  e=6.165E-11  Streptomyces hygroscopicus subsp. hygroscopicus
  3emr-assembly1_A  TM=6.896E-01  e=6.574E-11  Virgibacillus salexigens

Foldseek 3Di:
DEAEADPVCLVVLHDPDCVLVVQLVQCVFFQKYKYHPLDDLVLLQVQCVVCVVVLVCQCVVPVAQKDKFFTDQPLVSDDLCVVFRSSLQSSVCSQFNPAKEWAAKIKIKRAAQHAKDFKWFQDFAADPPDPVVPPQFKKKKKFWSAFDDPQQFAKKWQTRQSVPDDDGRDIGADPVNVVVSCVVPNIDGPGGGGGMIMIGRSRTIMIGHTNNDNDITMIIMIMMGHNDPPVPDDSQPRHANEEHAQVCPVVQVPRSHHHRYDHDHDHDDRRVCSVPDPPD

Radius of gyration: 18.1 Å; Cα contacts (8 Å, |Δi|>4): 587; chains: 1; bounding box: 45×44×53 Å

Sequence (280 aa):
MILTISDVERRAGIFTGDRLEQAIAAVRRDGYVVIVGAIDPAHIAALRARMDSDMRLALADGGETRVSVAPPREAELLFADVMGNRFAVAVLEGVMGREVVCGAYTSNINGPGAPEQELHIDNAARTADDPGDYPTRCMIVNIPLIDFTAENGATELWPGTHVIPAEIGTRWITAAQQAERGAVERPIRACMPAGSILLRDERLWHRARANATTTIRAMLGFIVNGGFDAARETPDRIPCIGPVPRATAGFFAALPIRYNPRFVDGPVDNRCLDRLGGMT

Mean predicted aligned error: 5.21 Å

Solvent-accessible surface area (backbone atoms only — not comparable to full-atom values): 14974 Å² total; per-residue (Å²): 95,79,45,76,49,47,75,66,31,50,74,69,50,46,76,62,91,63,53,55,60,50,45,31,50,29,29,74,59,37,20,25,34,35,38,33,59,64,31,65,64,66,61,34,50,52,51,38,60,67,44,50,61,60,54,52,50,54,43,65,76,62,78,39,38,59,50,70,52,50,51,80,62,50,72,94,64,63,46,61,53,72,81,30,25,49,63,59,46,53,37,49,30,68,60,19,37,73,84,36,34,38,28,38,62,38,28,50,36,39,27,47,67,19,69,58,52,74,46,23,27,79,60,52,32,86,62,83,81,53,72,70,73,58,63,56,40,46,36,33,41,37,32,32,49,39,66,30,34,81,53,48,16,22,43,33,40,34,66,41,37,42,78,54,90,61,60,57,72,42,34,71,60,51,73,66,58,51,53,58,47,47,73,76,52,67,67,46,68,58,55,43,57,46,33,21,38,38,40,29,37,46,53,27,36,30,28,48,35,36,10,78,37,92,55,74,36,39,28,42,36,32,41,35,36,27,53,66,50,78,93,82,44,59,82,84,72,47,50,58,44,43,74,32,31,46,86,42,51,66,58,56,72,68,38,87,44,46,68,40,68,42,71,36,86,62,86,70,66,40,84,68,49,66,80,74,66,90,80,122